Protein AF-A0A832LYX5-F1 (afdb_monomer_lite)

Radius of gyration: 27.05 Å; chains: 1; bounding box: 64×55×61 Å

Sequence (262 aa):
MDSQEIDESGSPIIGRSEKDVVFYVGDKRLDKNLRDTLRGIRESETRNVEITDKEGQSIKYQITCKKINKLIYPELTEEFLKSVTYDDSVKTREDLEKYIEKRINESYEELSQSELEKQVIGEIVKLNDVKVPEYFVKIMLDSQLKEFKERNKEYFKKFGNTFNEEDFRKERTGETLYFLKWHLLRDKIADMENIEVNDEDYLKYAEKFASRYNIPAEKLAEVLKKNKDENRNIFESKVINFIINNSTVKEVEKDLNKKEEN

Foldseek 3Di:
DKKFWADPVRHGDPPRIDPPDDDDLPDPPDAPQVSVQPPPDDAQDWDKTWGQDPVRDIIIMIDGHHDDDDDDDDDLAQVVQCVVLVDNVQGDPVSVVVSVVVVVVVVVVVVVVVVVLVVLLVVLLVVDPDDDDVVVLVVVLVVVVVVVCVVCVVCCVVCVVVDDSVVSSVVCSVVSVSVVSSVVSLVVLCVVVVPDDDLVLLLVVLVVCCVVVVHPSNVSSVVLVVDPVSRVVSSVVSSSVVSVVVDDDDDDDDDPPDDPPD

Secondary structure (DSSP, 8-state):
-EEEEE-TTSPEEEEEEESS----TT-TTS-HHHHHHHTTPPTT-EEEEEEE-TTS-EEEEEEE----PPP-PPP--HHHHHHHH--TT--SHHHHHHHHHHHHHHHHHHHHHHHHHHHHHHHHHHHS-----HHHHHHHHHHHHHHHHHHTHHHHHHHGGG--HHHHHHHHHHHHHHHHHHHHHHHHHHHHHT----HHHHHHHHHHHHHHHTS-HHHHHHHHHH-HHHHHHHHHHHHHHHHHHTS-PPP----TTS----

pLDDT: mean 88.17, std 8.25, range [31.66, 95.94]

Structure (mmCIF, N/CA/C/O backbone):
data_AF-A0A832LYX5-F1
#
_entry.id   AF-A0A832LYX5-F1
#
loop_
_atom_site.group_PDB
_atom_site.id
_atom_site.type_symbol
_atom_site.label_atom_id
_atom_site.label_alt_id
_atom_site.label_comp_id
_atom_site.label_asym_id
_atom_site.label_entity_id
_atom_site.label_seq_id
_atom_site.pdbx_PDB_ins_code
_atom_site.Cartn_x
_atom_site.Cartn_y
_atom_site.Cartn_z
_atom_site.occupancy
_atom_site.B_iso_or_equiv
_atom_site.auth_seq_id
_atom_site.auth_comp_id
_atom_site.auth_asym_id
_atom_site.auth_atom_id
_atom_site.pdbx_PDB_model_num
ATOM 1 N N . MET A 1 1 ? -19.711 -1.172 27.592 1.00 85.00 1 MET A N 1
ATOM 2 C CA . MET A 1 1 ? -21.075 -1.740 27.565 1.00 85.00 1 MET A CA 1
ATOM 3 C C . MET A 1 1 ? -20.933 -3.232 27.404 1.00 85.00 1 MET A C 1
ATOM 5 O O . MET A 1 1 ? -19.913 -3.656 26.882 1.00 85.00 1 MET A O 1
ATOM 9 N N . ASP A 1 2 ? -21.918 -3.999 27.844 1.00 89.06 2 ASP A N 1
ATOM 10 C CA . ASP A 1 2 ? -21.941 -5.434 27.563 1.00 89.06 2 ASP A CA 1
ATOM 11 C C . ASP A 1 2 ? -22.974 -5.690 26.471 1.00 89.06 2 ASP A C 1
ATOM 13 O O . ASP A 1 2 ? -24.060 -5.104 26.510 1.00 89.06 2 ASP A O 1
ATOM 17 N N . SER A 1 3 ? -22.617 -6.508 25.485 1.00 88.56 3 SER A N 1
ATOM 18 C CA . SER A 1 3 ? -23.525 -6.982 24.447 1.00 88.56 3 SER A CA 1
ATOM 19 C C . SER A 1 3 ? -23.695 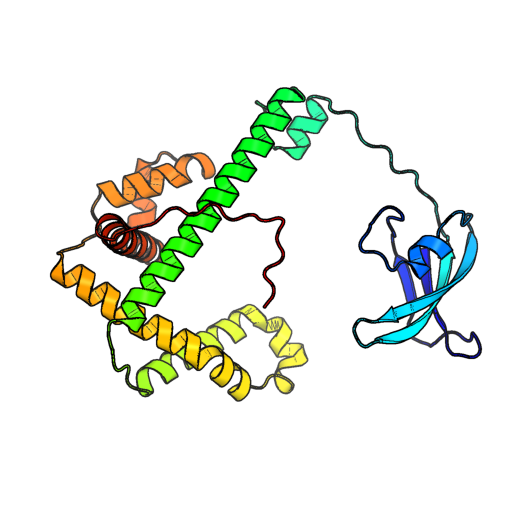-8.492 24.579 1.00 88.56 3 SER A C 1
ATOM 21 O O . SER A 1 3 ? -22.747 -9.241 24.819 1.00 88.56 3 SER A O 1
ATOM 23 N N . GLN A 1 4 ? -24.934 -8.943 24.447 1.00 89.88 4 GLN A N 1
ATOM 24 C CA . GLN A 1 4 ? -25.308 -10.346 24.482 1.00 89.88 4 GLN A CA 1
ATOM 25 C C . GLN A 1 4 ? -26.241 -10.602 23.310 1.00 89.88 4 GLN A C 1
ATOM 27 O O . GLN A 1 4 ? -27.284 -9.965 23.203 1.00 89.88 4 GLN A O 1
ATOM 32 N N . GLU A 1 5 ? -25.881 -11.525 22.430 1.00 89.19 5 GLU A N 1
ATOM 33 C CA . GLU A 1 5 ? -26.789 -11.967 21.376 1.00 89.19 5 GLU A CA 1
ATOM 34 C C . GLU A 1 5 ? -27.941 -12.761 22.002 1.00 89.19 5 GLU A C 1
ATOM 36 O O . GLU A 1 5 ? -27.716 -13.582 22.902 1.00 89.19 5 GLU A O 1
ATOM 41 N N . ILE A 1 6 ? -29.167 -12.491 21.562 1.00 89.62 6 ILE A N 1
ATOM 42 C CA . ILE A 1 6 ? -30.382 -13.142 22.055 1.00 89.62 6 ILE A CA 1
ATOM 43 C C . ILE A 1 6 ? -31.119 -13.821 20.903 1.00 89.62 6 ILE A C 1
ATOM 45 O O . ILE A 1 6 ? -31.127 -13.324 19.778 1.00 89.62 6 ILE A O 1
ATOM 49 N N . ASP A 1 7 ? -31.750 -14.954 21.189 1.00 86.69 7 ASP A N 1
ATOM 50 C CA . ASP A 1 7 ? -32.593 -15.653 20.223 1.00 86.69 7 ASP A CA 1
ATOM 51 C C . ASP A 1 7 ? -33.954 -14.950 20.018 1.00 86.69 7 ASP A C 1
ATOM 53 O O . ASP A 1 7 ? -34.259 -13.914 20.620 1.00 86.69 7 ASP A O 1
ATOM 57 N N . GLU A 1 8 ? -34.814 -15.519 19.167 1.00 80.75 8 GLU A N 1
ATOM 58 C CA . GLU A 1 8 ? -36.156 -14.980 18.906 1.00 80.75 8 GLU A CA 1
ATOM 59 C C . GLU A 1 8 ? -37.040 -14.895 20.161 1.00 80.75 8 GLU A C 1
ATOM 61 O O . GLU A 1 8 ? -37.927 -14.040 20.220 1.00 80.75 8 GLU A O 1
ATOM 66 N N . SER A 1 9 ? -36.775 -15.737 21.166 1.00 77.31 9 SER A N 1
ATOM 67 C CA . SER A 1 9 ? -37.479 -15.769 22.452 1.00 77.31 9 SER A CA 1
ATOM 68 C C . SER A 1 9 ? -36.928 -14.766 23.475 1.00 77.31 9 SER A C 1
ATOM 70 O O . SER A 1 9 ? -37.529 -14.571 24.531 1.00 77.31 9 SER A O 1
ATOM 72 N N . GLY A 1 10 ? -35.811 -14.101 23.161 1.00 76.44 10 GLY A N 1
ATOM 73 C CA . GLY A 1 10 ? -35.108 -13.188 24.058 1.00 76.44 10 GLY A CA 1
ATOM 74 C C . GLY A 1 10 ? -34.147 -13.882 25.028 1.00 76.44 10 GLY A C 1
ATOM 75 O O . GLY A 1 10 ? -33.680 -13.240 25.971 1.00 76.44 10 GLY A O 1
ATOM 76 N N . SER A 1 11 ? -33.841 -15.165 24.814 1.00 84.38 11 SER A N 1
ATOM 77 C CA . SER A 1 11 ? -32.899 -15.926 25.639 1.00 84.38 11 SER A CA 1
ATOM 78 C C . SER A 1 11 ? -31.459 -15.729 25.147 1.00 84.38 11 SER A C 1
ATOM 80 O O . SER A 1 11 ? -31.226 -15.681 23.938 1.00 84.38 11 SER A O 1
ATOM 82 N N . PRO A 1 12 ? -30.468 -15.616 26.051 1.00 85.38 12 PRO A N 1
ATOM 83 C CA . PRO A 1 12 ? -29.078 -15.386 25.673 1.00 85.38 12 PRO A CA 1
ATOM 84 C C . PRO A 1 12 ? -28.480 -16.598 24.952 1.00 85.38 12 PRO A C 1
ATOM 86 O O . PRO A 1 12 ? -28.536 -17.725 25.448 1.00 85.38 12 PRO A O 1
ATOM 89 N N . ILE A 1 13 ? -27.833 -16.355 23.812 1.00 85.81 13 ILE A N 1
ATOM 90 C CA . ILE A 1 13 ? -27.091 -17.382 23.079 1.00 85.81 13 ILE A CA 1
ATOM 91 C C . ILE A 1 13 ? -25.728 -17.580 23.756 1.00 85.81 13 ILE A C 1
ATOM 93 O O . ILE A 1 13 ? -24.894 -16.671 23.841 1.00 85.81 13 ILE A O 1
ATOM 97 N N . ILE A 1 14 ? -25.497 -18.789 24.273 1.00 80.50 14 ILE A N 1
ATOM 98 C CA . ILE A 1 14 ? -24.279 -19.136 25.016 1.00 80.50 14 ILE A CA 1
ATOM 99 C C . ILE A 1 14 ? -23.051 -18.973 24.110 1.00 80.50 14 ILE A C 1
ATOM 101 O O . ILE A 1 14 ? -23.002 -19.502 23.003 1.00 80.50 14 ILE A O 1
ATOM 105 N N . GLY A 1 15 ? -22.041 -18.248 24.598 1.00 81.12 15 GLY A N 1
ATOM 106 C CA . GLY A 1 15 ? -20.792 -17.990 23.872 1.00 81.12 15 GLY A CA 1
ATOM 107 C C . GLY A 1 15 ? -20.835 -16.795 22.913 1.00 81.12 15 GLY A C 1
ATOM 108 O O . GLY A 1 15 ? -19.800 -16.445 22.355 1.00 81.12 15 GLY A O 1
ATOM 109 N N . ARG A 1 16 ? -21.992 -16.139 22.753 1.00 83.81 16 ARG A N 1
ATOM 110 C CA . ARG A 1 16 ? -22.169 -14.934 21.926 1.00 83.81 16 ARG A CA 1
ATOM 111 C C . ARG A 1 16 ? -22.349 -13.685 22.792 1.00 83.81 16 ARG A C 1
ATOM 113 O O . ARG A 1 16 ? -23.382 -13.021 22.750 1.00 83.81 16 ARG A O 1
ATOM 120 N N . SER A 1 17 ? -21.345 -13.391 23.617 1.00 88.00 17 SER A N 1
ATOM 121 C CA . SER A 1 17 ? -21.312 -12.173 24.429 1.00 88.00 17 SER A CA 1
ATOM 122 C C . SER A 1 17 ? -19.969 -11.472 24.374 1.00 88.00 17 SER A C 1
ATOM 124 O O . SER A 1 17 ? -18.913 -12.104 24.398 1.00 88.00 17 SER A O 1
ATOM 126 N N . GLU A 1 18 ? -20.023 -10.146 24.343 1.00 86.88 18 GLU A N 1
ATOM 127 C CA . GLU A 1 18 ? -18.856 -9.285 24.437 1.00 86.88 18 GLU A CA 1
ATOM 128 C C . GLU A 1 18 ? -19.003 -8.372 25.648 1.00 86.88 18 GLU A C 1
ATOM 130 O O . GLU A 1 18 ? -20.055 -7.782 25.906 1.00 86.88 18 GLU A O 1
ATOM 135 N N . LYS A 1 19 ? -17.923 -8.260 26.418 1.00 88.25 19 LYS A N 1
ATOM 136 C CA . LYS A 1 19 ? -17.875 -7.409 27.603 1.00 88.25 19 LYS A CA 1
ATOM 137 C C . LYS A 1 19 ? -17.036 -6.177 27.329 1.00 88.25 19 LYS A C 1
ATOM 139 O O . LYS A 1 19 ? -16.049 -6.236 26.603 1.00 88.25 19 LYS A O 1
ATOM 144 N N . ASP A 1 20 ? -17.429 -5.075 27.957 1.00 88.06 20 ASP A N 1
ATOM 145 C CA . ASP A 1 20 ? -16.686 -3.811 27.958 1.00 88.06 20 ASP A CA 1
ATOM 146 C C . ASP A 1 20 ? -16.471 -3.180 26.567 1.00 88.06 20 ASP A C 1
ATOM 148 O O . ASP A 1 20 ? -15.551 -2.392 26.354 1.00 88.06 20 ASP A O 1
ATOM 152 N N . VAL A 1 21 ? -17.402 -3.426 25.642 1.00 87.00 21 VAL A N 1
ATOM 153 C CA . VAL A 1 21 ? -17.437 -2.812 24.309 1.00 87.00 21 VAL A CA 1
ATOM 154 C C . VAL A 1 21 ? -17.696 -1.308 24.415 1.00 87.00 21 VAL A C 1
ATOM 156 O O . VAL A 1 21 ? -18.598 -0.859 25.138 1.00 87.00 21 VAL A O 1
ATOM 159 N N . VAL A 1 22 ? -16.915 -0.509 23.691 1.00 86.81 22 VAL A N 1
ATOM 160 C CA . VAL A 1 22 ? -17.032 0.954 23.664 1.00 86.81 22 VAL A CA 1
ATOM 161 C C . VAL A 1 22 ? -17.655 1.388 22.343 1.00 86.81 22 VAL A C 1
ATOM 163 O O . VAL A 1 22 ? -17.076 1.182 21.281 1.00 86.81 22 VAL A O 1
ATOM 166 N N . PHE A 1 23 ? -18.816 2.041 22.415 1.00 85.56 23 PHE A N 1
ATOM 167 C CA . PHE A 1 23 ? -19.490 2.615 21.252 1.00 85.56 23 PHE A CA 1
ATOM 168 C C . PHE A 1 23 ? -19.388 4.138 21.263 1.00 85.56 23 PHE A C 1
ATOM 170 O O . PHE A 1 23 ? -19.733 4.788 22.253 1.00 85.56 23 PHE A O 1
ATOM 177 N N . TYR A 1 24 ? -18.981 4.719 20.135 1.00 86.62 24 TYR A N 1
ATOM 178 C CA . TYR A 1 24 ? -19.106 6.154 19.905 1.00 86.62 24 TYR A CA 1
ATOM 179 C C . TYR A 1 24 ? -20.432 6.441 19.198 1.00 86.62 24 TYR A C 1
ATOM 181 O O . TYR A 1 24 ? -20.535 6.291 17.988 1.00 86.62 24 TYR A O 1
ATOM 189 N N . VAL A 1 25 ? -21.453 6.875 19.944 1.00 84.88 25 VAL A N 1
ATOM 190 C CA . VAL A 1 25 ? -22.823 7.100 19.427 1.00 84.88 25 VAL A CA 1
ATOM 191 C C . VAL A 1 25 ? -22.868 8.087 18.243 1.00 84.88 25 VAL A C 1
ATOM 193 O O . VAL A 1 25 ? -23.780 8.032 17.422 1.00 84.88 25 VAL A O 1
ATOM 196 N N . GLY A 1 26 ? -21.880 8.980 18.125 1.00 81.06 26 GLY A N 1
ATOM 197 C CA . GLY A 1 26 ? -21.750 9.909 16.999 1.00 81.06 26 GLY A CA 1
ATOM 198 C C . GLY A 1 26 ? -21.173 9.304 15.712 1.00 81.06 26 GLY A C 1
ATOM 199 O O . GLY A 1 26 ? -21.171 9.985 14.687 1.00 81.06 26 GLY A O 1
ATOM 200 N N . ASP A 1 27 ? -20.676 8.062 15.731 1.00 84.75 27 ASP A N 1
ATOM 201 C CA . ASP A 1 27 ? -20.086 7.425 14.552 1.00 84.75 27 ASP A CA 1
ATOM 202 C C . ASP A 1 27 ? -21.169 7.108 13.515 1.00 84.75 27 ASP A C 1
ATOM 204 O O . ASP A 1 27 ? -22.082 6.314 13.755 1.00 84.75 27 ASP A O 1
ATOM 208 N N . LYS A 1 28 ? -21.048 7.712 12.328 1.00 82.75 28 LYS A N 1
ATOM 209 C CA . LYS A 1 28 ? -21.979 7.498 11.215 1.00 82.75 28 LYS A CA 1
ATOM 210 C C . LYS A 1 28 ? -21.949 6.069 10.666 1.00 82.75 28 LYS A C 1
ATOM 212 O O . LYS A 1 28 ? -22.919 5.692 10.014 1.00 82.75 28 LYS A O 1
ATOM 217 N N . ARG A 1 29 ? -20.889 5.303 10.942 1.00 81.88 29 ARG A N 1
ATOM 218 C CA . ARG A 1 29 ? -20.712 3.909 10.510 1.00 81.88 29 ARG A CA 1
ATOM 219 C C . ARG A 1 29 ? -21.438 2.903 11.398 1.00 81.88 29 ARG A C 1
ATOM 221 O O . ARG A 1 29 ? -21.601 1.764 10.982 1.00 81.88 29 ARG A O 1
ATOM 228 N N . LEU A 1 30 ? -21.861 3.299 12.603 1.00 83.75 30 LEU A N 1
ATOM 229 C CA . LEU A 1 30 ? -22.698 2.437 13.435 1.00 83.75 30 LEU A CA 1
ATOM 230 C C . LEU A 1 30 ? -24.048 2.220 12.768 1.00 83.75 30 LEU A C 1
ATOM 232 O O . LEU A 1 30 ? -24.615 3.171 12.220 1.00 83.75 30 LEU A O 1
ATOM 236 N N . ASP A 1 31 ? -24.570 1.003 12.893 1.00 86.19 31 ASP A N 1
ATOM 237 C CA . ASP A 1 31 ? -25.915 0.672 12.446 1.00 86.19 31 ASP A CA 1
ATOM 238 C C . ASP A 1 31 ? -26.945 1.681 12.988 1.00 86.19 31 ASP A C 1
ATOM 240 O O . ASP A 1 31 ? -26.839 2.190 14.113 1.00 86.19 31 ASP A O 1
ATOM 244 N N . LYS A 1 32 ? -27.927 2.017 12.150 1.00 86.00 32 LYS A N 1
ATOM 245 C CA . LYS A 1 32 ? -28.905 3.058 12.466 1.00 86.00 32 LYS A CA 1
ATOM 246 C C . LYS A 1 32 ? -29.785 2.651 13.650 1.00 86.00 32 LYS A C 1
ATOM 248 O O . LYS A 1 32 ? -29.971 3.466 14.554 1.00 86.00 32 LYS A O 1
ATOM 253 N N . ASN A 1 33 ? -30.262 1.406 13.679 1.00 86.81 33 ASN A N 1
ATOM 254 C CA . ASN A 1 33 ? -31.104 0.904 14.764 1.00 86.81 33 ASN A CA 1
ATOM 255 C C . ASN A 1 33 ? -30.318 0.863 16.074 1.00 86.81 33 ASN A C 1
ATOM 257 O O . ASN A 1 33 ? -30.839 1.256 17.122 1.00 86.81 33 ASN A O 1
ATOM 261 N N . LEU A 1 34 ? -29.043 0.467 16.012 1.00 87.25 34 LEU A N 1
ATOM 262 C CA . LEU A 1 34 ? -28.127 0.542 17.150 1.00 87.25 34 LEU A CA 1
ATOM 263 C C . LEU A 1 34 ? -27.993 1.971 17.677 1.00 87.25 34 LEU A C 1
ATOM 265 O O . LEU A 1 34 ? -28.171 2.210 18.872 1.00 87.25 34 LEU A O 1
ATOM 269 N N . ARG A 1 35 ? -27.736 2.945 16.804 1.00 87.56 35 ARG A N 1
ATOM 270 C CA . ARG A 1 35 ? -27.568 4.347 17.209 1.00 87.56 35 ARG A CA 1
ATOM 271 C C . ARG A 1 35 ? -28.824 4.930 17.849 1.00 87.56 35 ARG A C 1
ATOM 273 O O . ARG A 1 35 ? -28.723 5.608 18.873 1.00 87.56 35 ARG A O 1
ATOM 280 N N . ASP A 1 36 ? -29.983 4.658 17.262 1.00 88.25 36 ASP A N 1
ATOM 281 C CA . ASP A 1 36 ? -31.266 5.141 17.764 1.00 88.25 36 ASP A CA 1
ATOM 282 C C . ASP A 1 36 ? -31.611 4.484 19.109 1.00 88.25 36 ASP A C 1
ATOM 284 O O . ASP A 1 36 ? -32.030 5.174 20.040 1.00 88.25 36 ASP A O 1
ATOM 288 N N . THR A 1 37 ? -31.320 3.188 19.266 1.00 87.81 37 THR A N 1
ATOM 289 C CA . THR A 1 37 ? -31.526 2.463 20.531 1.00 87.81 37 THR A CA 1
ATOM 290 C C . THR A 1 37 ? -30.604 2.957 21.641 1.00 87.81 37 THR A C 1
ATOM 292 O O . THR A 1 37 ? -31.028 3.063 22.790 1.00 87.81 37 THR A O 1
ATOM 295 N N . LEU A 1 38 ? -29.353 3.305 21.331 1.00 87.88 38 LEU A N 1
ATOM 296 C CA . LEU A 1 38 ? -28.412 3.862 22.310 1.00 87.88 38 LEU A CA 1
ATOM 297 C C . LEU A 1 38 ? -28.733 5.318 22.683 1.00 87.88 38 LEU A C 1
ATOM 299 O O . LEU A 1 38 ? -28.218 5.841 23.675 1.00 87.88 38 LEU A O 1
ATOM 303 N N . ARG A 1 39 ? -29.589 6.002 21.918 1.00 87.81 39 ARG A N 1
ATOM 304 C CA . ARG A 1 39 ? -29.928 7.400 22.172 1.00 87.81 39 ARG A CA 1
ATOM 305 C C . ARG A 1 39 ? -30.740 7.532 23.460 1.00 87.81 39 ARG A C 1
ATOM 307 O O . ARG A 1 39 ? -31.807 6.943 23.620 1.00 87.81 39 ARG A O 1
ATOM 314 N N . GLY A 1 40 ? -30.228 8.324 24.399 1.00 86.56 40 GLY A N 1
ATOM 315 C CA . GLY A 1 40 ? -30.887 8.554 25.688 1.00 86.56 40 GLY A CA 1
ATOM 316 C C . GLY A 1 40 ? -30.915 7.331 26.608 1.00 86.56 40 GLY A C 1
ATOM 317 O O . GLY A 1 40 ? -31.748 7.291 27.512 1.00 86.56 40 GLY A O 1
ATOM 318 N N . ILE A 1 41 ? -30.054 6.334 26.374 1.00 91.00 41 ILE A N 1
ATOM 319 C CA . ILE A 1 41 ? -29.826 5.247 27.331 1.00 91.00 41 ILE A CA 1
ATOM 320 C C . ILE A 1 41 ? -29.218 5.809 28.621 1.00 91.00 41 ILE A C 1
ATOM 322 O O . ILE A 1 41 ? -28.427 6.754 28.578 1.00 91.00 41 ILE A O 1
ATOM 326 N N . ARG A 1 42 ? -29.603 5.253 29.768 1.00 90.31 42 ARG A N 1
ATOM 327 C CA . ARG A 1 42 ? -29.054 5.586 31.088 1.00 90.31 42 ARG A CA 1
ATOM 328 C C . ARG A 1 42 ? -28.059 4.525 31.543 1.00 90.31 42 ARG A C 1
ATOM 330 O O . ARG A 1 42 ? -28.059 3.400 31.053 1.00 90.31 42 ARG A O 1
ATOM 337 N N . GLU A 1 43 ? -27.210 4.876 32.502 1.00 91.00 43 GLU A N 1
ATOM 338 C CA . GLU A 1 43 ? -26.321 3.895 33.126 1.00 91.00 43 GLU A CA 1
ATOM 339 C C . GLU A 1 43 ? -27.132 2.779 33.792 1.00 91.00 43 GLU A C 1
ATOM 341 O O . GLU A 1 43 ? -28.180 3.024 34.388 1.00 91.00 43 GLU A O 1
ATOM 346 N N . SER A 1 44 ? -26.642 1.548 33.675 1.00 90.19 44 SER A N 1
ATOM 347 C CA . SER A 1 44 ? -27.308 0.305 34.089 1.00 90.19 44 SER A CA 1
ATOM 348 C C . SER A 1 44 ? -28.609 -0.032 33.345 1.00 90.19 44 SER A C 1
ATOM 350 O O . SER A 1 44 ? -29.240 -1.042 33.649 1.00 90.19 44 SER A O 1
ATOM 352 N N . GLU A 1 45 ? -29.018 0.759 32.349 1.00 91.94 45 GLU A N 1
ATOM 353 C CA . GLU A 1 45 ? -30.166 0.430 31.507 1.00 91.94 45 GLU A CA 1
ATOM 354 C C . GLU A 1 45 ? -29.797 -0.662 30.497 1.00 91.94 45 GLU A C 1
ATOM 356 O O . GLU A 1 45 ? -28.706 -0.661 29.919 1.00 91.94 45 GLU A O 1
ATOM 361 N N . THR A 1 46 ? -30.729 -1.588 30.281 1.00 91.56 46 THR A N 1
ATOM 362 C CA . THR A 1 46 ? -30.610 -2.649 29.281 1.00 91.56 46 THR A CA 1
ATOM 363 C C . THR A 1 46 ? -31.664 -2.444 28.202 1.00 91.56 46 THR A C 1
ATOM 365 O O . THR A 1 46 ? -32.838 -2.253 28.516 1.00 91.56 46 THR A O 1
ATOM 368 N N . ARG A 1 47 ? -31.251 -2.467 26.933 1.00 91.94 47 ARG A N 1
ATOM 369 C CA . ARG A 1 47 ? -32.141 -2.366 25.769 1.00 91.94 47 ARG A CA 1
ATOM 370 C C . ARG A 1 47 ? -31.847 -3.485 24.787 1.00 91.94 47 ARG A C 1
ATOM 372 O O . ARG A 1 47 ? -30.697 -3.884 24.635 1.00 91.94 47 ARG A O 1
ATOM 379 N N . ASN A 1 48 ? -32.881 -3.942 24.095 1.00 91.31 48 ASN A N 1
ATOM 380 C CA . ASN A 1 48 ? -32.733 -4.885 22.997 1.00 91.31 48 ASN A CA 1
ATOM 381 C C . ASN A 1 48 ? -32.715 -4.111 21.678 1.00 91.31 48 ASN A C 1
ATOM 383 O O . ASN A 1 48 ? -33.490 -3.169 21.506 1.00 91.31 48 ASN A O 1
ATOM 387 N N . VAL A 1 49 ? -31.847 -4.511 20.758 1.00 90.19 49 VAL A N 1
ATOM 388 C CA . VAL A 1 49 ? -31.739 -3.941 19.419 1.00 90.19 49 VAL A CA 1
ATOM 389 C C . VAL A 1 49 ? -31.624 -5.039 18.380 1.00 90.19 49 VAL A C 1
ATOM 391 O O . VAL A 1 49 ? -31.062 -6.098 18.638 1.00 90.19 49 VAL A O 1
ATOM 394 N N . GLU A 1 50 ? -32.149 -4.762 17.198 1.00 88.62 50 GLU A N 1
ATOM 395 C CA . GLU A 1 50 ? -32.058 -5.621 16.030 1.00 88.62 50 GLU A CA 1
ATOM 396 C C . GLU A 1 50 ? -31.128 -4.967 15.004 1.00 88.62 50 GLU A C 1
ATOM 398 O O . GLU A 1 50 ? -31.373 -3.837 14.568 1.00 88.62 50 GLU A O 1
ATOM 403 N N . ILE A 1 51 ? -30.041 -5.662 14.667 1.00 86.56 51 ILE A N 1
ATOM 404 C CA . ILE A 1 51 ? -29.010 -5.217 13.727 1.00 86.56 51 ILE A CA 1
ATOM 405 C C . ILE A 1 51 ? -29.055 -6.137 12.512 1.00 86.56 51 ILE A C 1
ATOM 407 O O . ILE A 1 51 ? -29.111 -7.358 12.647 1.00 86.56 51 ILE A O 1
ATOM 411 N N . THR A 1 52 ? -29.017 -5.549 11.322 1.00 82.56 52 THR A N 1
ATOM 412 C CA . THR A 1 52 ? -28.889 -6.303 10.075 1.00 82.56 52 THR A CA 1
ATOM 413 C C . THR A 1 52 ? -27.411 -6.472 9.745 1.00 82.56 52 THR A C 1
ATOM 415 O O . THR A 1 52 ? -26.692 -5.480 9.612 1.00 82.56 52 THR A O 1
ATOM 418 N N . ASP A 1 53 ? -26.943 -7.713 9.626 1.00 77.06 53 ASP A N 1
ATOM 419 C CA . ASP A 1 53 ? -25.568 -7.987 9.202 1.00 77.06 53 ASP A CA 1
ATOM 420 C C . ASP A 1 53 ? -25.380 -7.709 7.697 1.00 77.06 53 ASP A C 1
ATOM 422 O O . ASP A 1 53 ? -26.338 -7.535 6.940 1.00 77.06 53 ASP A O 1
ATOM 426 N N . LYS A 1 54 ? -24.128 -7.691 7.235 1.00 70.81 54 LYS A N 1
ATOM 427 C CA . LYS A 1 54 ? -23.726 -7.484 5.838 1.00 70.81 54 LYS A CA 1
ATOM 428 C C . LYS A 1 54 ? -24.349 -8.490 4.868 1.00 70.81 54 LYS A C 1
ATOM 430 O O . LYS A 1 54 ? -24.474 -8.184 3.687 1.00 70.81 54 LYS A O 1
ATOM 435 N N . GLU A 1 55 ? -24.752 -9.657 5.361 1.00 74.75 55 GLU A N 1
ATOM 436 C CA . GLU A 1 55 ? -25.436 -10.706 4.595 1.00 74.75 55 GLU A CA 1
ATOM 437 C C . GLU A 1 55 ? -26.971 -10.550 4.583 1.00 74.75 55 GLU A C 1
ATOM 439 O O . GLU A 1 55 ? -27.674 -11.380 4.011 1.00 74.75 55 GLU A O 1
ATOM 444 N N . GLY A 1 56 ? -27.514 -9.499 5.210 1.00 75.38 56 GLY A N 1
ATOM 445 C CA . GLY A 1 56 ? -28.955 -9.233 5.275 1.00 75.38 56 GLY A CA 1
ATOM 446 C C . GLY A 1 56 ? -29.701 -10.020 6.357 1.00 75.38 56 GLY A C 1
ATOM 447 O O . GLY A 1 56 ? -30.926 -9.945 6.431 1.00 75.38 56 GLY A O 1
ATOM 448 N N . GLN A 1 57 ? -28.987 -10.767 7.201 1.00 82.56 57 GLN A N 1
ATOM 449 C CA . GLN A 1 57 ? -29.574 -11.512 8.314 1.00 82.56 57 GLN A CA 1
ATOM 450 C C . GLN A 1 57 ? -29.854 -10.582 9.497 1.00 82.56 57 GLN A C 1
ATOM 452 O O . GLN A 1 57 ? -29.045 -9.713 9.824 1.00 82.56 57 GLN A O 1
ATOM 457 N N . SER A 1 58 ? -31.008 -10.769 10.135 1.00 84.31 58 SER A N 1
ATOM 458 C CA . SER A 1 58 ? -31.382 -10.029 11.337 1.00 84.31 58 SER A CA 1
ATOM 459 C C . SER A 1 58 ? -30.831 -10.717 12.584 1.00 84.31 58 SER A C 1
ATOM 461 O O . SER A 1 58 ? -31.092 -11.899 12.808 1.00 84.31 58 SER A O 1
ATOM 463 N N . ILE A 1 59 ? -30.083 -9.970 13.395 1.00 87.38 59 ILE A N 1
ATOM 464 C CA . ILE A 1 59 ? -29.476 -10.443 14.639 1.00 87.38 59 ILE A CA 1
ATOM 465 C C . ILE A 1 59 ? -29.941 -9.544 15.785 1.00 87.38 59 ILE A C 1
ATOM 467 O O . ILE A 1 59 ? -29.858 -8.315 15.709 1.00 87.38 59 ILE A O 1
ATOM 471 N N . LYS A 1 60 ? -30.425 -10.152 16.873 1.00 89.62 60 LYS A N 1
ATOM 472 C CA . LYS A 1 60 ? -30.894 -9.429 18.061 1.00 89.62 60 LYS A CA 1
ATOM 473 C C . LYS A 1 60 ? -29.816 -9.404 19.138 1.00 89.62 60 LYS A C 1
ATOM 475 O O . LYS A 1 60 ? -29.279 -10.435 19.528 1.00 89.62 60 LYS A O 1
ATOM 480 N N . TYR A 1 61 ? -29.559 -8.219 19.676 1.00 90.31 61 TYR A N 1
ATOM 481 C CA . TYR A 1 61 ? -28.639 -7.997 20.782 1.00 90.31 61 TYR A CA 1
ATOM 482 C C . TYR A 1 61 ? -29.357 -7.370 21.966 1.00 90.31 61 TYR A C 1
ATOM 484 O O . TYR A 1 61 ? -30.088 -6.394 21.824 1.00 90.31 61 TYR A O 1
ATOM 492 N N . GLN A 1 62 ? -29.083 -7.883 23.154 1.00 90.94 62 GLN A N 1
ATOM 493 C CA . GLN A 1 62 ? -29.322 -7.207 24.414 1.00 90.94 62 GLN A CA 1
ATOM 494 C C . GLN A 1 62 ? -28.064 -6.424 24.800 1.00 90.94 62 GLN A C 1
ATOM 496 O O . GLN A 1 62 ? -26.980 -6.991 24.929 1.00 90.94 62 GLN A O 1
ATOM 501 N N . ILE A 1 63 ? -28.205 -5.112 24.973 1.00 91.44 63 ILE A N 1
ATOM 502 C CA . ILE A 1 63 ? -27.111 -4.205 25.314 1.00 91.44 63 ILE A CA 1
ATOM 503 C C . ILE A 1 63 ? -27.357 -3.630 26.696 1.00 91.44 63 ILE A C 1
ATOM 505 O O . ILE A 1 63 ? -28.372 -2.972 26.927 1.00 91.44 63 ILE A O 1
ATOM 509 N N . THR A 1 64 ? -26.386 -3.804 27.586 1.00 91.56 64 THR A N 1
ATOM 510 C CA . THR A 1 64 ? -26.396 -3.221 28.927 1.00 91.56 64 THR A CA 1
ATOM 511 C C . THR A 1 64 ? -25.390 -2.078 29.017 1.00 91.56 64 THR A C 1
ATOM 513 O O . THR A 1 64 ? -24.176 -2.238 28.812 1.00 91.56 64 THR A O 1
ATOM 516 N N . CYS A 1 65 ? -25.890 -0.887 29.348 1.00 91.50 65 CYS A N 1
ATOM 517 C CA . CYS A 1 65 ? -25.057 0.285 29.552 1.00 91.50 65 CYS A CA 1
ATOM 518 C C . CYS A 1 65 ? -24.312 0.200 30.885 1.00 91.50 65 CYS A C 1
ATOM 520 O O . CYS A 1 65 ? -24.920 0.260 31.946 1.00 91.50 65 CYS A O 1
ATOM 522 N N . LYS A 1 66 ? -22.981 0.116 30.848 1.00 92.06 66 LYS A N 1
ATOM 523 C CA . LYS A 1 66 ? -22.151 0.162 32.064 1.00 92.06 66 LYS A CA 1
ATOM 524 C C . LYS A 1 66 ? -21.793 1.582 32.495 1.00 92.06 66 LYS A C 1
ATOM 526 O O . LYS A 1 66 ? -21.788 1.881 33.679 1.00 92.06 66 LYS A O 1
ATOM 531 N N . LYS A 1 67 ? -21.430 2.429 31.532 1.00 90.38 67 LYS A N 1
ATOM 532 C CA . LYS A 1 67 ? -20.886 3.766 31.775 1.00 90.38 67 LYS A CA 1
ATOM 533 C C . LYS A 1 67 ? -21.167 4.657 30.579 1.00 90.38 67 LYS A C 1
ATOM 535 O O . LYS A 1 67 ? -21.010 4.205 29.441 1.00 90.38 67 LYS A O 1
ATOM 540 N N . ILE A 1 68 ? -21.513 5.914 30.835 1.00 90.31 68 ILE A N 1
ATOM 541 C CA . ILE A 1 68 ? -21.685 6.930 29.796 1.00 90.31 68 ILE A CA 1
ATOM 542 C C . ILE A 1 68 ? -20.606 7.992 29.976 1.00 90.31 68 ILE A C 1
ATOM 544 O O . ILE A 1 68 ? -20.576 8.716 30.964 1.00 90.31 68 ILE A O 1
ATOM 548 N N . ASN A 1 69 ? -19.716 8.104 28.992 1.00 90.12 69 ASN A N 1
ATOM 549 C CA . ASN A 1 69 ? -18.709 9.159 28.963 1.00 90.12 69 ASN A CA 1
ATOM 550 C C . ASN A 1 69 ? -19.152 10.261 27.997 1.00 90.12 69 ASN A C 1
ATOM 552 O O . ASN A 1 69 ? -19.612 9.980 26.889 1.00 90.12 69 ASN A O 1
ATOM 556 N N . LYS A 1 70 ? -18.960 11.522 28.389 1.00 87.81 70 LYS A N 1
ATOM 557 C CA . LYS A 1 70 ? -19.082 12.659 27.475 1.00 87.81 70 LYS A CA 1
ATOM 558 C C . LYS A 1 70 ? -17.744 12.865 26.770 1.00 87.81 70 LYS A C 1
ATOM 560 O O . LYS A 1 70 ? -16.733 13.065 27.437 1.00 87.81 70 LYS A O 1
ATOM 565 N N . LEU A 1 71 ? -17.745 12.845 25.438 1.00 85.94 71 LEU A N 1
ATOM 566 C CA . LEU A 1 71 ? -16.572 13.239 24.665 1.00 85.94 71 LEU A CA 1
ATOM 567 C C . LEU A 1 71 ? -16.403 14.759 24.780 1.00 85.94 71 LEU A C 1
ATOM 569 O O . LEU A 1 71 ? -17.296 15.517 24.399 1.00 85.94 71 LEU A O 1
ATOM 573 N N . ILE A 1 72 ? -15.278 15.189 25.340 1.00 86.38 72 ILE A N 1
ATOM 574 C CA . ILE A 1 72 ? -14.872 16.591 25.399 1.00 86.38 72 ILE A CA 1
ATOM 575 C C . ILE A 1 72 ? -13.694 16.715 24.446 1.00 86.38 72 ILE A C 1
ATOM 577 O O . ILE A 1 72 ? -12.678 16.049 24.640 1.00 86.38 72 ILE A O 1
ATOM 581 N N . TYR A 1 73 ? -13.859 17.509 23.390 1.00 84.81 73 TYR A N 1
ATOM 582 C CA . TYR A 1 73 ? -12.756 17.778 22.479 1.00 84.81 73 TYR A CA 1
ATOM 583 C C . TYR A 1 73 ? -11.699 18.608 23.210 1.00 84.81 73 TYR A C 1
ATOM 585 O O . TYR A 1 73 ? -12.068 19.547 23.921 1.00 84.81 73 TYR A O 1
ATOM 593 N N . PRO A 1 74 ? -10.412 18.265 23.062 1.00 85.75 74 PRO A N 1
ATOM 594 C CA . PRO A 1 74 ? -9.345 19.094 23.589 1.00 85.75 74 PRO A CA 1
ATOM 595 C C . PRO A 1 74 ? -9.366 20.460 22.902 1.00 85.75 74 PRO A C 1
ATOM 597 O O . PRO A 1 74 ? -9.766 20.592 21.741 1.00 85.75 74 PRO A O 1
ATOM 600 N N . GLU A 1 75 ? -8.931 21.481 23.629 1.00 87.38 75 GLU A N 1
ATOM 601 C CA . GLU A 1 75 ? -8.655 22.779 23.027 1.00 87.38 75 GLU A CA 1
ATOM 602 C C . GLU A 1 75 ? -7.452 22.658 22.085 1.00 87.38 75 GLU A C 1
ATOM 604 O O . GLU A 1 75 ? -6.533 21.872 22.324 1.00 87.38 75 GLU A O 1
ATOM 609 N N . LEU A 1 76 ? -7.447 23.448 21.009 1.00 86.50 76 LEU A N 1
ATOM 610 C CA . LEU A 1 76 ? -6.340 23.500 20.049 1.00 86.50 76 LEU A CA 1
ATOM 611 C C . LEU A 1 76 ? -5.174 24.321 20.620 1.00 86.50 76 LEU A C 1
ATOM 613 O O . LEU A 1 76 ? -4.815 25.368 20.086 1.00 86.50 76 LEU A O 1
ATOM 617 N N . THR A 1 77 ? -4.628 23.871 21.747 1.00 90.19 77 THR A N 1
ATOM 618 C CA . THR A 1 77 ? -3.444 24.456 22.379 1.00 90.19 77 THR A CA 1
ATOM 619 C C . THR A 1 77 ? -2.177 24.008 21.656 1.00 90.19 77 THR A C 1
ATOM 621 O O . THR A 1 77 ? -2.154 22.957 21.019 1.00 90.19 77 THR A O 1
ATOM 624 N N . GLU A 1 78 ? -1.091 24.772 21.791 1.00 89.75 78 GLU A N 1
ATOM 625 C CA . GLU A 1 78 ? 0.213 24.419 21.208 1.00 89.75 78 GLU A CA 1
ATOM 626 C C . GLU A 1 78 ? 0.689 23.022 21.653 1.00 89.75 78 GLU A C 1
ATOM 628 O O . GLU A 1 78 ? 1.195 22.254 20.840 1.00 89.75 78 GLU A O 1
ATOM 633 N N . GLU A 1 79 ? 0.477 22.654 22.922 1.00 88.62 79 GLU A N 1
ATOM 634 C CA . GLU A 1 79 ? 0.810 21.319 23.440 1.00 88.62 79 GLU A CA 1
ATOM 635 C C . GLU A 1 79 ? 0.013 20.213 22.739 1.00 88.62 79 GLU A C 1
ATOM 637 O O . GLU A 1 79 ? 0.581 19.193 22.340 1.00 88.62 79 GLU A O 1
ATOM 642 N N . PHE A 1 80 ? -1.294 20.424 22.545 1.00 89.81 80 PHE A N 1
ATOM 643 C CA . PHE A 1 80 ? -2.134 19.468 21.834 1.00 89.81 80 PHE A CA 1
ATOM 644 C C . PHE A 1 80 ? -1.699 19.337 20.371 1.00 89.81 80 PHE A C 1
ATOM 646 O O . PHE A 1 80 ? -1.502 18.217 19.904 1.00 89.81 80 PHE A O 1
ATOM 653 N N . LEU A 1 81 ? -1.476 20.456 19.675 1.00 89.94 81 LEU A N 1
ATOM 654 C CA . LEU A 1 81 ? -1.052 20.473 18.272 1.00 89.94 81 LEU A CA 1
ATOM 655 C C . LEU A 1 81 ? 0.268 19.725 18.064 1.00 89.94 81 LEU A C 1
ATOM 657 O O . LEU A 1 81 ? 0.316 18.810 17.246 1.00 89.94 81 LEU A O 1
ATOM 661 N N . LYS A 1 82 ? 1.289 20.011 18.877 1.00 87.75 82 LYS A N 1
ATOM 662 C CA . LYS A 1 82 ? 2.570 19.289 18.834 1.00 87.75 82 LYS A CA 1
ATOM 663 C C . LYS A 1 82 ? 2.408 17.796 19.082 1.00 87.75 82 LYS A C 1
ATOM 665 O O . LYS A 1 82 ? 3.051 16.989 18.417 1.00 87.75 82 LYS A O 1
ATOM 670 N N . SER A 1 83 ? 1.539 17.413 20.020 1.00 87.81 83 SER A N 1
ATOM 671 C CA . SER A 1 83 ? 1.316 16.000 20.348 1.00 87.81 83 SER A CA 1
ATOM 672 C C . SER A 1 83 ? 0.677 15.202 19.208 1.00 87.81 83 SER A C 1
ATOM 674 O O . SER A 1 83 ? 0.918 14.000 19.108 1.00 87.81 83 SER A O 1
ATOM 676 N N . VAL A 1 84 ? -0.118 15.851 18.346 1.00 87.56 84 VAL A N 1
ATOM 677 C CA . VAL A 1 84 ? -0.816 15.183 17.236 1.00 87.56 84 VAL A CA 1
ATOM 678 C C . VAL A 1 84 ? -0.055 15.268 15.914 1.00 87.56 84 VAL A C 1
ATOM 680 O O . VAL A 1 84 ? -0.167 14.351 15.100 1.00 87.56 84 VAL A O 1
ATOM 683 N N . THR A 1 85 ? 0.715 16.335 15.679 1.00 85.50 85 THR A N 1
ATOM 684 C CA . THR A 1 85 ? 1.515 16.495 14.452 1.00 85.50 85 THR A CA 1
ATOM 685 C C . THR A 1 85 ? 2.922 15.926 14.578 1.00 85.50 85 THR A C 1
ATOM 687 O O . THR A 1 85 ? 3.524 15.601 13.554 1.00 85.50 85 THR A O 1
ATOM 690 N N . TYR A 1 86 ? 3.435 15.793 15.808 1.00 85.50 86 TYR A N 1
ATOM 691 C CA . TYR A 1 86 ? 4.848 15.534 16.102 1.00 85.50 86 TYR A CA 1
ATOM 692 C C . TYR A 1 86 ? 5.788 16.572 15.460 1.00 85.50 86 TYR A C 1
ATOM 694 O O . TYR A 1 86 ? 6.935 16.262 15.143 1.00 85.50 86 TYR A O 1
ATOM 702 N N . ASP A 1 87 ? 5.294 17.799 15.256 1.00 83.50 87 ASP A N 1
ATOM 703 C CA . ASP A 1 87 ? 6.005 18.897 14.603 1.00 83.50 87 ASP A CA 1
ATOM 704 C C . ASP A 1 87 ? 5.942 20.167 15.465 1.00 83.50 87 ASP A C 1
ATOM 706 O O . ASP A 1 87 ? 4.877 20.757 15.666 1.00 83.50 87 ASP A O 1
ATOM 710 N N . ASP A 1 88 ? 7.106 20.597 15.956 1.00 85.56 88 ASP A N 1
ATOM 711 C CA . ASP A 1 88 ? 7.263 21.768 16.826 1.00 85.56 88 ASP A CA 1
ATOM 712 C C . ASP A 1 88 ? 6.956 23.107 16.136 1.00 85.56 88 ASP A C 1
ATOM 714 O O . ASP A 1 88 ? 6.802 24.132 16.815 1.00 85.56 88 ASP A O 1
ATOM 718 N N . SER A 1 89 ? 6.877 23.120 14.801 1.00 86.25 89 SER A N 1
ATOM 719 C CA . SER A 1 89 ? 6.516 24.306 14.023 1.00 86.25 89 SER A CA 1
ATOM 720 C C . SER A 1 89 ? 5.009 24.581 14.007 1.00 86.25 89 SER A C 1
ATOM 722 O O . SER A 1 89 ? 4.611 25.719 13.762 1.00 86.25 89 SER A O 1
ATOM 724 N N . VAL A 1 90 ? 4.168 23.593 14.337 1.00 89.44 90 VAL A N 1
ATOM 725 C CA . VAL A 1 90 ? 2.704 23.730 14.321 1.00 89.44 90 VAL A CA 1
ATOM 726 C C . VAL A 1 90 ? 2.207 24.255 15.667 1.00 89.44 90 VAL A C 1
ATOM 728 O O . VAL A 1 90 ? 2.042 23.496 16.622 1.00 89.44 90 VAL A O 1
ATOM 731 N N . LYS A 1 91 ? 1.965 25.567 15.754 1.00 89.69 91 LYS A N 1
ATOM 732 C CA . LYS A 1 91 ? 1.619 26.237 17.025 1.00 89.69 91 LYS A CA 1
ATOM 733 C C . LYS A 1 91 ? 0.231 26.849 17.041 1.00 89.69 91 LYS A C 1
ATOM 735 O O . LYS A 1 91 ? -0.343 27.047 18.110 1.00 89.69 91 LYS A O 1
ATOM 740 N N . THR A 1 92 ? -0.305 27.160 15.871 1.00 91.38 92 THR A N 1
ATOM 741 C CA . THR A 1 92 ? -1.605 27.801 15.715 1.00 91.38 92 THR A CA 1
ATOM 742 C C . THR A 1 92 ? -2.547 26.943 14.884 1.00 91.38 92 THR A C 1
ATOM 744 O O . THR A 1 92 ? -2.150 25.990 14.212 1.00 91.38 92 THR A O 1
ATOM 747 N N . ARG A 1 93 ? -3.831 27.308 14.901 1.00 88.50 93 ARG A N 1
ATOM 748 C CA . ARG A 1 93 ? -4.823 26.707 14.009 1.00 88.50 93 ARG A CA 1
ATOM 749 C C . ARG A 1 93 ? -4.455 26.889 12.533 1.00 88.50 93 ARG A C 1
ATOM 751 O O . ARG A 1 93 ? -4.651 25.964 11.759 1.00 88.50 93 ARG A O 1
ATOM 758 N N . GLU A 1 94 ? -3.926 28.052 12.161 1.00 91.88 94 GLU A N 1
ATOM 759 C CA . GLU A 1 94 ? -3.513 28.325 10.782 1.00 91.88 94 GLU A CA 1
ATOM 760 C C . GLU A 1 94 ? -2.342 27.421 10.365 1.00 91.88 94 GLU A C 1
ATOM 762 O O . GLU A 1 94 ? -2.346 26.873 9.264 1.00 91.88 94 GLU A O 1
ATOM 767 N N . ASP A 1 95 ? -1.380 27.190 11.267 1.00 90.94 95 ASP A N 1
ATOM 768 C CA . ASP A 1 95 ? -0.279 26.251 11.018 1.00 90.94 95 ASP A CA 1
ATOM 769 C C . ASP A 1 95 ? -0.797 24.818 10.855 1.00 90.94 95 ASP A C 1
ATOM 771 O O . ASP A 1 95 ? -0.322 24.086 9.989 1.00 90.94 95 ASP A O 1
ATOM 775 N N . LEU A 1 96 ? -1.794 24.418 11.656 1.00 90.94 96 LEU A N 1
ATOM 776 C CA . LEU A 1 96 ? -2.424 23.103 11.535 1.00 90.94 96 LEU A CA 1
ATOM 777 C C . LEU A 1 96 ? -3.147 22.954 10.190 1.00 90.94 96 LEU A C 1
ATOM 779 O O . LEU A 1 96 ? -3.029 21.910 9.554 1.00 90.94 96 LEU A O 1
ATOM 783 N N . GLU A 1 97 ? -3.886 23.975 9.753 1.00 91.56 97 GLU A N 1
ATOM 784 C CA . GLU A 1 97 ? -4.586 23.966 8.463 1.00 91.56 97 GLU A CA 1
ATOM 785 C C . GLU A 1 97 ? -3.588 23.820 7.303 1.00 91.56 97 GLU A C 1
ATOM 787 O O . GLU A 1 97 ? -3.755 22.923 6.476 1.00 91.56 97 GLU A O 1
ATOM 792 N N . LYS A 1 98 ? -2.487 24.583 7.313 1.00 93.50 98 LYS A N 1
ATOM 793 C CA . LYS A 1 98 ? -1.391 24.461 6.332 1.00 93.50 98 LYS A CA 1
ATOM 794 C C . LYS A 1 98 ? -0.698 23.099 6.377 1.00 93.50 98 LYS A C 1
ATOM 796 O O . LYS A 1 98 ? -0.380 22.526 5.337 1.00 93.50 98 LYS A O 1
ATOM 801 N N . TYR A 1 99 ? -0.462 22.563 7.574 1.00 91.00 99 TYR A N 1
ATOM 802 C CA . TYR A 1 99 ? 0.127 21.237 7.759 1.00 91.00 99 TYR A CA 1
ATOM 803 C C . TYR A 1 99 ? -0.765 20.140 7.163 1.00 91.00 99 TYR A C 1
ATOM 805 O O . TYR A 1 99 ? -0.279 19.261 6.451 1.00 91.00 99 TYR A O 1
ATOM 813 N N . ILE A 1 100 ? -2.075 20.200 7.421 1.00 92.38 100 ILE A N 1
ATOM 814 C CA . ILE A 1 100 ? -3.052 19.256 6.868 1.00 92.38 100 ILE A CA 1
ATOM 815 C C . ILE A 1 100 ? -3.117 19.390 5.345 1.00 92.38 100 ILE A C 1
ATOM 817 O O . ILE A 1 100 ? -3.042 18.376 4.657 1.00 92.38 100 ILE A O 1
ATOM 821 N N . GLU A 1 101 ? -3.211 20.613 4.821 1.00 93.75 101 GLU A N 1
ATOM 822 C CA . GLU A 1 101 ? -3.234 20.882 3.381 1.00 93.75 101 GLU A CA 1
ATOM 823 C C . GLU A 1 101 ? -2.002 20.299 2.681 1.00 93.75 101 GLU A C 1
ATOM 825 O O . GLU A 1 101 ? -2.141 19.556 1.711 1.00 93.75 101 GLU A O 1
ATOM 830 N N . LYS A 1 102 ? -0.804 20.538 3.227 1.00 91.81 102 LYS A N 1
ATOM 831 C CA . LYS A 1 102 ? 0.441 19.970 2.704 1.00 91.81 102 LYS A CA 1
ATOM 832 C C . LYS A 1 102 ? 0.388 18.442 2.633 1.00 91.81 102 LYS A C 1
ATOM 834 O O . LYS A 1 102 ? 0.691 17.883 1.587 1.00 91.81 102 LYS A O 1
ATOM 839 N N . ARG A 1 103 ? -0.029 17.762 3.706 1.00 90.38 103 ARG A N 1
ATOM 840 C CA . ARG A 1 103 ? -0.101 16.286 3.721 1.00 90.38 103 ARG A CA 1
ATOM 841 C C . ARG A 1 103 ? -1.156 15.736 2.771 1.00 90.38 103 ARG A C 1
ATOM 843 O O . ARG A 1 103 ? -0.968 14.661 2.212 1.00 90.38 103 ARG A O 1
ATOM 850 N N . ILE A 1 104 ? -2.270 16.448 2.616 1.00 92.00 104 ILE A N 1
ATOM 851 C CA . ILE A 1 104 ? -3.307 16.091 1.651 1.00 92.00 104 ILE A CA 1
ATOM 852 C C . ILE A 1 104 ? -2.744 16.193 0.230 1.00 92.00 104 ILE A C 1
ATOM 854 O O . ILE A 1 104 ? -2.896 15.246 -0.537 1.00 92.00 104 ILE A O 1
ATOM 858 N N . ASN A 1 105 ? -2.057 17.290 -0.096 1.00 91.31 105 ASN A N 1
ATOM 859 C CA . ASN A 1 105 ? -1.435 17.482 -1.404 1.00 91.31 105 ASN A CA 1
ATOM 860 C C . ASN A 1 105 ? -0.362 16.423 -1.675 1.00 91.31 105 ASN A C 1
ATOM 862 O O . ASN A 1 105 ? -0.456 15.740 -2.686 1.00 91.31 105 ASN A O 1
ATOM 866 N N . GLU A 1 106 ? 0.567 16.194 -0.741 1.00 90.88 106 GLU A N 1
ATOM 867 C CA . GLU A 1 106 ? 1.584 15.134 -0.851 1.00 90.88 106 GLU A CA 1
ATOM 868 C C . GLU A 1 106 ? 0.938 13.758 -1.082 1.00 90.88 106 GLU A C 1
ATOM 870 O O . GLU A 1 106 ? 1.351 13.009 -1.963 1.00 90.88 106 GLU A O 1
ATOM 875 N N . SER A 1 107 ? -0.132 13.437 -0.346 1.00 90.00 107 SER A N 1
ATOM 876 C CA . SER A 1 107 ? -0.848 12.171 -0.523 1.00 90.00 107 SER A CA 1
ATOM 877 C C . SER A 1 107 ? -1.523 12.061 -1.892 1.00 90.00 107 SER A C 1
ATOM 879 O O . SER A 1 107 ? -1.538 10.971 -2.461 1.00 90.00 107 SER A O 1
ATOM 881 N N . TYR A 1 108 ? -2.114 13.137 -2.417 1.00 90.75 108 TYR A N 1
ATOM 882 C CA . TYR A 1 108 ? -2.739 13.116 -3.742 1.00 90.75 108 TYR A CA 1
ATOM 883 C C . TYR A 1 108 ? -1.714 13.115 -4.873 1.00 90.75 108 TYR A C 1
ATOM 885 O O . TYR A 1 108 ? -1.950 12.458 -5.884 1.00 90.75 108 TYR A O 1
ATOM 893 N N . GLU A 1 109 ? -0.577 13.783 -4.699 1.00 90.44 109 GLU A N 1
ATOM 894 C CA . GLU A 1 109 ? 0.557 13.715 -5.620 1.00 90.44 109 GLU A CA 1
ATOM 895 C C . GLU A 1 109 ? 1.100 12.284 -5.699 1.00 90.44 109 GLU A C 1
ATOM 897 O O . GLU A 1 109 ? 1.233 11.750 -6.798 1.00 90.44 109 GLU A O 1
ATOM 902 N N . GLU A 1 110 ? 1.317 11.617 -4.559 1.00 90.06 110 GLU A N 1
ATOM 903 C CA . GLU A 1 110 ? 1.738 10.209 -4.515 1.00 90.06 110 GLU A CA 1
ATOM 904 C C . GLU A 1 110 ? 0.717 9.278 -5.190 1.00 90.06 110 GLU A C 1
ATOM 906 O O . GLU A 1 110 ? 1.091 8.405 -5.977 1.00 90.06 110 GLU A O 1
ATOM 911 N N . LEU A 1 111 ? -0.581 9.474 -4.926 1.00 90.12 111 LEU A N 1
ATOM 912 C CA . LEU A 1 111 ? -1.652 8.693 -5.553 1.00 90.12 111 LEU A CA 1
ATOM 913 C C . LEU A 1 111 ? -1.722 8.919 -7.068 1.00 90.12 111 LEU A C 1
ATOM 915 O O . LEU A 1 111 ? -1.838 7.957 -7.825 1.00 90.12 111 LEU A O 1
ATOM 919 N N . SER A 1 112 ? -1.646 10.176 -7.508 1.00 90.62 112 SER A N 1
ATOM 920 C CA . SER A 1 112 ? -1.672 10.546 -8.924 1.00 90.62 112 SER A CA 1
ATOM 921 C C . SER A 1 112 ? -0.461 9.981 -9.658 1.00 90.62 112 SER A C 1
ATOM 923 O O . SER A 1 112 ? -0.609 9.403 -10.733 1.00 90.62 112 SER A O 1
ATOM 925 N N . GLN A 1 113 ? 0.728 10.095 -9.062 1.00 90.44 113 GLN A N 1
ATOM 926 C CA . GLN A 1 113 ? 1.954 9.525 -9.604 1.00 90.44 113 GLN A CA 1
ATOM 927 C C . GLN A 1 113 ? 1.845 8.000 -9.707 1.00 90.44 113 GLN A C 1
ATOM 929 O O . GLN A 1 113 ? 2.095 7.445 -10.770 1.00 90.44 113 GLN A O 1
ATOM 934 N N . SER A 1 114 ? 1.402 7.315 -8.650 1.00 91.06 114 SER A N 1
ATOM 935 C CA . SER A 1 114 ? 1.249 5.855 -8.664 1.00 91.06 114 SER A CA 1
ATOM 936 C C . SER A 1 114 ? 0.259 5.375 -9.732 1.00 91.06 114 SER A C 1
ATOM 938 O O . SER A 1 114 ? 0.513 4.386 -10.423 1.00 91.06 114 SER A O 1
ATOM 940 N N . GLU A 1 115 ? -0.856 6.086 -9.906 1.00 91.75 115 GLU A N 1
ATOM 941 C CA . GLU A 1 115 ? -1.843 5.764 -10.936 1.00 91.75 115 GLU A CA 1
ATOM 942 C C . GLU A 1 115 ? -1.297 6.031 -12.347 1.00 91.75 115 GLU A C 1
ATOM 944 O O . GLU A 1 115 ? -1.484 5.201 -13.238 1.00 91.75 115 GLU A O 1
ATOM 949 N N . LEU A 1 116 ? -0.554 7.125 -12.548 1.00 92.50 116 LEU A N 1
ATOM 950 C CA . LEU A 1 116 ? 0.136 7.403 -13.809 1.00 92.50 116 LEU A CA 1
ATOM 951 C C . LEU A 1 116 ? 1.137 6.293 -14.154 1.00 92.50 116 LEU A C 1
ATOM 953 O O . LEU A 1 116 ? 1.110 5.766 -15.266 1.00 92.50 116 LEU A O 1
ATOM 957 N N . GLU A 1 117 ? 1.983 5.892 -13.204 1.00 92.38 117 GLU A N 1
ATOM 958 C CA . GLU A 1 117 ? 2.951 4.806 -13.394 1.00 92.38 117 GLU A CA 1
ATOM 959 C C . GLU A 1 117 ? 2.251 3.500 -13.776 1.00 92.38 117 GLU A C 1
ATOM 961 O O . GLU A 1 117 ? 2.641 2.830 -14.735 1.00 92.38 117 GLU A O 1
ATOM 966 N N . LYS A 1 118 ? 1.162 3.162 -13.081 1.00 92.44 118 LYS A N 1
ATOM 967 C CA . LYS A 1 118 ? 0.357 1.976 -13.379 1.00 92.44 118 LYS A CA 1
ATOM 968 C C . LYS A 1 118 ? -0.237 2.023 -14.787 1.00 92.44 118 LYS A C 1
ATOM 970 O O . LYS A 1 118 ? -0.191 1.010 -15.487 1.00 92.44 118 LYS A O 1
ATOM 975 N N . GLN A 1 119 ? -0.778 3.164 -15.211 1.00 93.06 119 GLN A N 1
ATOM 976 C CA . GLN A 1 119 ? -1.339 3.335 -16.554 1.00 93.06 119 GLN A CA 1
ATOM 977 C C . GLN A 1 119 ? -0.266 3.212 -17.635 1.00 93.06 119 GLN A C 1
ATOM 979 O O . GLN A 1 119 ? -0.472 2.516 -18.628 1.00 93.06 119 GLN A O 1
ATOM 984 N N . VAL A 1 120 ? 0.898 3.821 -17.416 1.00 93.31 120 VAL A N 1
ATOM 985 C CA . VAL A 1 120 ? 2.035 3.759 -18.339 1.00 93.31 120 VAL A CA 1
ATOM 986 C C . VAL A 1 120 ? 2.542 2.327 -18.498 1.00 93.31 120 VAL A C 1
ATOM 988 O O . VAL A 1 120 ? 2.691 1.850 -19.625 1.00 93.31 120 VAL A O 1
ATOM 991 N N . ILE A 1 121 ? 2.747 1.606 -17.392 1.00 93.06 121 ILE A N 1
ATOM 992 C CA . ILE A 1 121 ? 3.138 0.190 -17.434 1.00 93.06 121 ILE A CA 1
ATOM 993 C C . ILE A 1 121 ? 2.057 -0.628 -18.152 1.00 93.06 121 ILE A C 1
ATOM 995 O O . ILE A 1 121 ? 2.375 -1.461 -19.004 1.00 93.06 121 ILE A O 1
ATOM 999 N N . GLY A 1 122 ? 0.785 -0.363 -17.847 1.00 92.88 122 GLY A N 1
ATOM 1000 C CA . GLY A 1 122 ? -0.356 -1.050 -18.443 1.00 92.88 122 GLY A CA 1
ATOM 1001 C C . GLY A 1 122 ? -0.395 -0.910 -19.961 1.00 92.88 122 GLY A C 1
ATOM 1002 O O . GLY A 1 122 ? -0.507 -1.911 -20.672 1.00 92.88 122 GLY A O 1
ATOM 1003 N N . GLU A 1 123 ? -0.241 0.312 -20.468 1.00 93.38 123 GLU A N 1
ATOM 1004 C CA . GLU A 1 123 ? -0.210 0.574 -21.906 1.00 93.38 123 GLU A CA 1
ATOM 1005 C C . GLU A 1 123 ? 1.040 -0.021 -22.569 1.00 93.38 123 GLU A C 1
ATOM 1007 O O . GLU A 1 123 ? 0.920 -0.630 -23.631 1.00 93.38 123 GLU A O 1
ATOM 1012 N N . ILE A 1 124 ? 2.219 0.020 -21.936 1.00 93.06 124 ILE A N 1
ATOM 1013 C CA . ILE A 1 124 ? 3.418 -0.644 -22.483 1.00 93.06 124 ILE A CA 1
ATOM 1014 C C . ILE A 1 124 ? 3.211 -2.152 -22.618 1.00 93.06 124 ILE A C 1
ATOM 1016 O O . ILE A 1 124 ? 3.491 -2.721 -23.676 1.00 93.06 124 ILE A O 1
ATOM 1020 N N . VAL A 1 125 ? 2.710 -2.811 -21.573 1.00 94.19 125 VAL A N 1
ATOM 1021 C CA . VAL A 1 125 ? 2.462 -4.260 -21.596 1.00 94.19 125 VAL A CA 1
ATOM 1022 C C . VAL A 1 125 ? 1.388 -4.619 -22.626 1.00 94.19 125 VAL A C 1
ATOM 1024 O O . VAL A 1 125 ? 1.467 -5.671 -23.255 1.00 94.19 125 VAL A O 1
ATOM 1027 N N . LYS A 1 126 ? 0.392 -3.755 -22.832 1.00 92.94 126 LYS A N 1
ATOM 1028 C CA . LYS A 1 126 ? -0.683 -3.953 -23.814 1.00 92.94 126 LYS A CA 1
ATOM 1029 C C . LYS A 1 126 ? -0.214 -3.769 -25.258 1.00 92.94 126 LYS A C 1
ATOM 1031 O O . LYS A 1 126 ? -0.644 -4.521 -26.129 1.00 92.94 126 LYS A O 1
ATOM 1036 N N . LEU A 1 127 ? 0.653 -2.791 -25.515 1.00 93.12 127 LEU A N 1
ATOM 1037 C CA . LEU A 1 127 ? 1.198 -2.514 -26.848 1.00 93.12 127 LEU A CA 1
ATOM 1038 C C . LEU A 1 127 ? 2.221 -3.563 -27.306 1.00 93.12 127 LEU A C 1
ATOM 1040 O O .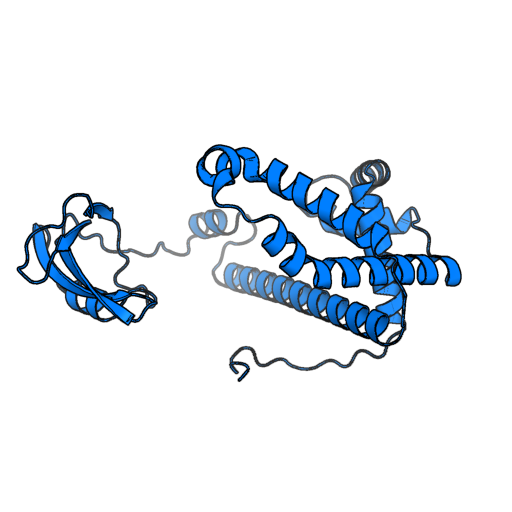 LEU A 1 127 ? 2.495 -3.665 -28.500 1.00 93.12 127 LEU A O 1
ATOM 1044 N N . ASN A 1 128 ? 2.773 -4.351 -26.380 1.00 92.38 128 ASN A N 1
ATOM 1045 C CA . ASN A 1 128 ? 3.829 -5.317 -26.661 1.00 92.38 128 ASN A CA 1
ATOM 1046 C C . ASN A 1 128 ? 3.407 -6.741 -26.275 1.00 92.38 128 ASN A C 1
ATOM 1048 O O . ASN A 1 128 ? 3.333 -7.088 -25.096 1.00 92.38 128 ASN A O 1
ATOM 1052 N N . ASP A 1 129 ? 3.206 -7.613 -27.268 1.00 86.25 129 ASP A N 1
ATOM 1053 C CA . ASP A 1 129 ? 2.910 -9.027 -27.012 1.00 86.25 129 ASP A CA 1
ATOM 1054 C C . ASP A 1 129 ? 4.176 -9.807 -26.617 1.00 86.25 129 ASP A C 1
ATOM 1056 O O . ASP A 1 129 ? 4.842 -10.448 -27.433 1.00 86.25 129 ASP A O 1
ATOM 1060 N N . VAL A 1 130 ? 4.527 -9.733 -25.333 1.00 90.25 130 VAL A N 1
ATOM 1061 C CA . VAL A 1 130 ? 5.629 -10.508 -24.756 1.00 90.25 130 VAL A CA 1
ATOM 1062 C C . VAL A 1 130 ? 5.132 -11.869 -24.291 1.00 90.25 130 VAL A C 1
ATOM 1064 O O . VAL A 1 130 ? 4.263 -11.979 -23.420 1.00 90.25 130 VAL A O 1
ATOM 1067 N N . LYS A 1 131 ? 5.738 -12.926 -24.835 1.00 89.88 131 LYS A N 1
ATOM 1068 C CA . LYS A 1 131 ? 5.472 -14.307 -24.426 1.00 89.88 131 LYS A CA 1
ATOM 1069 C C . LYS A 1 131 ? 6.369 -14.689 -23.258 1.00 89.88 131 LYS A C 1
ATOM 1071 O O . LYS A 1 131 ? 7.581 -14.813 -23.409 1.00 89.88 131 LYS A O 1
ATOM 1076 N N . VAL A 1 132 ? 5.751 -14.919 -22.105 1.00 91.88 132 VAL A N 1
ATOM 1077 C CA . VAL A 1 132 ? 6.426 -15.440 -20.913 1.00 91.88 132 VAL A CA 1
ATOM 1078 C C . VAL A 1 132 ? 6.200 -16.952 -20.861 1.00 91.88 132 VAL A C 1
ATOM 1080 O O . VAL A 1 132 ? 5.043 -17.377 -20.860 1.00 91.88 132 VAL A O 1
ATOM 1083 N N . PRO A 1 133 ? 7.256 -17.784 -20.822 1.00 93.19 133 PRO A N 1
ATOM 1084 C CA . PRO A 1 133 ? 7.082 -19.226 -20.695 1.00 93.19 133 PRO A CA 1
ATOM 1085 C C . PRO A 1 133 ? 6.390 -19.590 -19.376 1.00 93.19 133 PRO A C 1
ATOM 1087 O O . PRO A 1 133 ? 6.754 -19.075 -18.318 1.00 93.19 133 PRO A O 1
ATOM 1090 N N . GLU A 1 134 ? 5.448 -20.534 -19.422 1.00 91.31 134 GLU A N 1
ATOM 1091 C CA . GLU A 1 134 ? 4.667 -20.972 -18.250 1.00 91.31 134 GLU A CA 1
ATOM 1092 C C . GLU A 1 134 ? 5.548 -21.410 -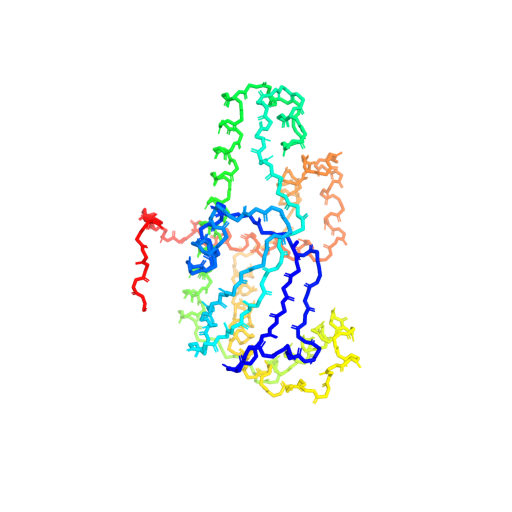17.075 1.00 91.31 134 GLU A C 1
ATOM 1094 O O . GLU A 1 134 ? 5.215 -21.184 -15.914 1.00 91.31 134 GLU A O 1
ATOM 1099 N N . TYR A 1 135 ? 6.715 -21.986 -17.374 1.00 93.75 135 TYR A N 1
ATOM 1100 C CA . TYR A 1 135 ? 7.692 -22.384 -16.368 1.00 93.75 135 TYR A CA 1
ATOM 1101 C C . TYR A 1 135 ? 8.159 -21.209 -15.490 1.00 93.75 135 TYR A C 1
ATOM 1103 O O . TYR A 1 135 ? 8.262 -21.361 -14.274 1.00 93.75 135 TYR A O 1
ATOM 1111 N N . PHE A 1 136 ? 8.374 -20.023 -16.071 1.00 92.31 136 PHE A N 1
ATOM 1112 C CA . PHE A 1 136 ? 8.748 -18.828 -15.306 1.00 92.31 136 PHE A CA 1
ATOM 1113 C C . PHE A 1 136 ? 7.598 -18.326 -14.435 1.00 92.31 136 PHE A C 1
ATOM 1115 O O . PHE A 1 136 ? 7.821 -17.970 -13.278 1.00 92.31 136 PHE A O 1
ATOM 1122 N N . VAL A 1 137 ? 6.367 -18.356 -14.955 1.00 94.00 137 VAL A N 1
ATOM 1123 C CA . VAL A 1 137 ? 5.166 -18.002 -14.181 1.00 94.00 137 VAL A CA 1
ATOM 1124 C C . VAL A 1 137 ? 5.034 -18.929 -12.974 1.00 94.00 137 VAL A C 1
ATOM 1126 O O . VAL A 1 137 ? 4.836 -18.465 -11.854 1.00 94.00 137 VAL A O 1
ATOM 1129 N N . LYS A 1 138 ? 5.231 -20.236 -13.178 1.00 93.94 138 LYS A N 1
ATOM 1130 C CA . LYS A 1 138 ? 5.185 -21.234 -12.109 1.00 93.94 138 LYS A CA 1
ATOM 1131 C C . LYS A 1 138 ? 6.239 -20.982 -11.030 1.00 93.94 138 LYS A C 1
ATOM 1133 O O . LYS A 1 138 ? 5.879 -20.959 -9.857 1.00 93.94 138 LYS A O 1
ATOM 1138 N N . ILE A 1 139 ? 7.500 -20.751 -11.409 1.00 95.38 139 ILE A N 1
ATOM 1139 C CA . ILE A 1 139 ? 8.577 -20.448 -10.450 1.00 95.38 139 ILE A CA 1
ATOM 1140 C C . ILE A 1 139 ? 8.232 -19.211 -9.616 1.00 95.38 139 ILE A C 1
ATOM 1142 O O . ILE A 1 139 ? 8.409 -19.216 -8.398 1.00 95.38 139 ILE A O 1
ATOM 1146 N N . MET A 1 140 ? 7.731 -18.155 -10.259 1.00 93.56 140 MET A N 1
ATOM 1147 C CA . MET A 1 140 ? 7.390 -16.923 -9.557 1.00 93.56 140 MET A CA 1
ATOM 1148 C C . MET A 1 140 ? 6.226 -17.138 -8.582 1.00 93.56 140 MET A C 1
ATOM 1150 O O . MET A 1 140 ? 6.308 -16.714 -7.431 1.00 93.56 140 MET A O 1
ATOM 1154 N N . LEU A 1 141 ? 5.185 -17.868 -8.995 1.00 95.06 141 LEU A N 1
ATOM 1155 C CA . LEU A 1 141 ? 4.069 -18.243 -8.120 1.00 95.06 141 LEU A CA 1
ATOM 1156 C C . LEU A 1 141 ? 4.520 -19.123 -6.946 1.00 95.06 141 LEU A C 1
ATOM 1158 O O . LEU A 1 141 ? 4.046 -18.935 -5.827 1.00 95.06 141 LEU A O 1
ATOM 1162 N N . ASP A 1 142 ? 5.450 -20.057 -7.171 1.00 95.19 142 ASP A N 1
ATOM 1163 C CA . ASP A 1 142 ? 6.043 -20.876 -6.107 1.00 95.19 142 ASP A CA 1
ATOM 1164 C C . ASP A 1 142 ? 6.784 -20.00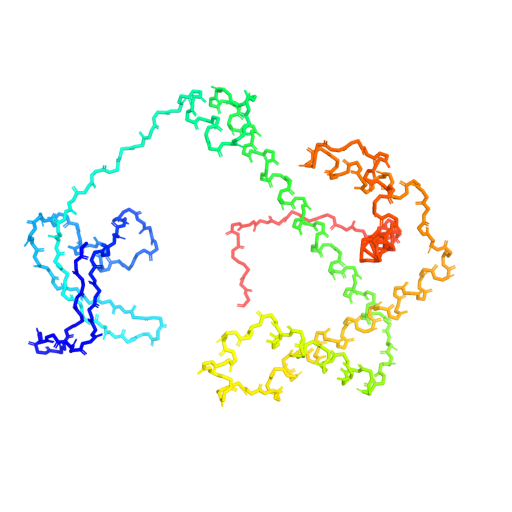3 -5.082 1.00 95.19 142 ASP A C 1
ATOM 1166 O O . ASP A 1 142 ? 6.612 -20.187 -3.873 1.00 95.19 142 ASP A O 1
ATOM 1170 N N . SER A 1 143 ? 7.567 -19.023 -5.549 1.00 94.44 143 SER A N 1
ATOM 1171 C CA . SER A 1 143 ? 8.270 -18.080 -4.668 1.00 94.44 143 SER A CA 1
ATOM 1172 C C . SER A 1 143 ? 7.294 -17.212 -3.879 1.00 94.44 143 SER A C 1
ATOM 1174 O O . SER A 1 143 ? 7.397 -17.126 -2.656 1.00 94.44 143 SER A O 1
ATOM 1176 N N . GLN A 1 144 ? 6.291 -16.637 -4.548 1.00 93.44 144 GLN A N 1
ATOM 1177 C CA . GLN A 1 144 ? 5.271 -15.811 -3.901 1.00 93.44 144 GLN A CA 1
ATOM 1178 C C . GLN A 1 144 ? 4.491 -16.597 -2.846 1.00 93.44 144 GLN A C 1
ATOM 1180 O O . GLN A 1 144 ? 4.235 -16.086 -1.756 1.00 93.44 144 GLN A O 1
ATOM 1185 N N . LEU A 1 145 ? 4.134 -17.850 -3.141 1.00 93.94 145 LEU A N 1
ATOM 1186 C CA . LEU A 1 145 ? 3.453 -18.721 -2.191 1.00 93.94 145 LEU A CA 1
ATOM 1187 C C . LEU A 1 145 ? 4.341 -19.022 -0.979 1.00 93.94 145 LEU A C 1
ATOM 1189 O O . LEU A 1 145 ? 3.871 -18.984 0.160 1.00 93.94 145 LEU A O 1
ATOM 1193 N N . LYS A 1 146 ? 5.630 -19.298 -1.206 1.00 94.44 146 LYS A N 1
ATOM 1194 C CA . LYS A 1 146 ? 6.598 -19.521 -0.129 1.00 94.44 146 LYS A CA 1
ATOM 1195 C C . LYS A 1 146 ? 6.720 -18.290 0.770 1.00 94.44 146 LYS A C 1
ATOM 1197 O O . LYS A 1 146 ? 6.615 -18.425 1.986 1.00 94.44 146 LYS A O 1
ATOM 1202 N N . GLU A 1 147 ? 6.882 -17.101 0.196 1.00 93.19 147 GLU A N 1
ATOM 1203 C CA . GLU A 1 147 ? 6.933 -15.838 0.944 1.00 93.19 147 GLU A CA 1
ATOM 1204 C C . GLU A 1 147 ? 5.624 -15.545 1.679 1.00 93.19 147 GLU A C 1
ATOM 1206 O O . GLU A 1 147 ? 5.628 -15.076 2.818 1.00 93.19 147 GLU A O 1
ATOM 1211 N N . PHE A 1 148 ? 4.484 -15.836 1.051 1.00 92.50 148 PHE A N 1
ATOM 1212 C CA . PHE A 1 148 ? 3.177 -15.676 1.671 1.00 92.50 148 PHE A CA 1
ATOM 1213 C C . PHE A 1 148 ? 3.036 -16.566 2.909 1.00 92.50 148 PHE A C 1
ATOM 1215 O O . PHE A 1 148 ? 2.635 -16.076 3.965 1.00 92.50 148 PHE A O 1
ATOM 1222 N N . LYS A 1 149 ? 3.433 -17.839 2.823 1.00 91.69 149 LYS A N 1
ATOM 1223 C CA . LYS A 1 149 ? 3.452 -18.758 3.971 1.00 91.69 149 LYS A CA 1
ATOM 1224 C C . LYS A 1 149 ? 4.425 -18.310 5.058 1.00 91.69 149 LYS A C 1
ATOM 1226 O O . LYS A 1 149 ? 4.082 -18.349 6.236 1.00 91.69 149 LYS A O 1
ATOM 1231 N N . GLU A 1 150 ? 5.612 -17.853 4.668 1.00 93.75 150 GLU A N 1
ATOM 1232 C CA . GLU A 1 150 ? 6.658 -17.391 5.582 1.00 93.75 150 GLU A CA 1
ATOM 1233 C C . GLU A 1 150 ? 6.220 -16.157 6.385 1.00 93.75 150 GLU A C 1
ATOM 1235 O O . GLU A 1 150 ? 6.400 -16.112 7.602 1.00 93.75 150 GLU A O 1
ATOM 1240 N N . ARG A 1 151 ? 5.577 -15.181 5.731 1.00 92.81 151 ARG A N 1
ATOM 1241 C CA . ARG A 1 151 ? 5.025 -13.992 6.403 1.00 92.81 151 ARG A CA 1
ATOM 1242 C C . ARG A 1 151 ? 3.832 -14.319 7.300 1.00 92.81 151 ARG A C 1
ATOM 1244 O O . ARG A 1 151 ? 3.621 -13.643 8.300 1.00 92.81 151 ARG A O 1
ATOM 1251 N N . ASN A 1 152 ? 3.078 -15.368 6.974 1.00 91.44 152 ASN A N 1
ATOM 1252 C CA . ASN A 1 152 ? 1.840 -15.739 7.664 1.00 91.44 152 ASN A CA 1
ATOM 1253 C C . ASN A 1 152 ? 1.967 -17.035 8.483 1.00 91.44 152 ASN A C 1
ATOM 1255 O O . ASN A 1 152 ? 0.983 -17.751 8.669 1.00 91.44 152 ASN A O 1
ATOM 1259 N N . LYS A 1 153 ? 3.160 -17.352 9.004 1.00 92.19 153 LYS A N 1
ATOM 1260 C CA . LYS A 1 153 ? 3.420 -18.611 9.731 1.00 92.19 153 LYS A CA 1
ATOM 1261 C C . LYS A 1 153 ? 2.393 -18.934 10.807 1.00 92.19 153 LYS A C 1
ATOM 1263 O O . LYS A 1 153 ? 1.938 -20.068 10.891 1.00 92.19 153 LYS A O 1
ATOM 1268 N N . GLU A 1 154 ? 2.027 -17.957 11.632 1.00 90.56 154 GLU A N 1
ATOM 1269 C CA . GLU A 1 154 ? 1.092 -18.173 12.742 1.00 90.56 154 GLU A CA 1
ATOM 1270 C C . GLU A 1 154 ? -0.330 -18.481 12.264 1.00 90.56 154 GLU A C 1
ATOM 1272 O O . GLU A 1 154 ? -1.015 -19.312 12.862 1.00 90.56 154 GLU A O 1
ATOM 1277 N N . TYR A 1 155 ? -0.753 -17.877 11.150 1.00 88.94 155 TYR A N 1
ATOM 1278 C CA . TYR A 1 155 ? -2.015 -18.215 10.498 1.00 88.94 155 TYR A CA 1
ATOM 1279 C C . TYR A 1 155 ? -1.971 -19.646 9.957 1.00 88.94 155 TYR A C 1
ATOM 1281 O O . TYR A 1 155 ? -2.837 -20.455 10.280 1.00 88.94 155 TYR A O 1
ATOM 1289 N N . PHE A 1 156 ? -0.915 -20.001 9.219 1.00 89.50 156 PHE A N 1
ATOM 1290 C CA . PHE A 1 156 ? -0.769 -21.337 8.639 1.00 89.50 156 PHE A CA 1
ATOM 1291 C C . PHE A 1 156 ? -0.607 -22.446 9.689 1.00 89.50 156 PHE A C 1
ATOM 1293 O O . PHE A 1 156 ? -1.058 -23.565 9.459 1.00 89.50 156 PHE A O 1
ATOM 1300 N N . LYS A 1 157 ? -0.045 -22.153 10.867 1.00 88.62 157 LYS A N 1
ATOM 1301 C CA . LYS A 1 157 ? -0.011 -23.100 11.996 1.00 88.62 157 LYS A CA 1
ATOM 1302 C C . LYS A 1 157 ? -1.404 -23.440 12.534 1.00 88.62 157 LYS A C 1
ATOM 1304 O O . LYS A 1 157 ? -1.604 -24.556 12.998 1.00 88.62 157 LYS A O 1
ATOM 1309 N N . LYS A 1 158 ? -2.340 -22.485 12.515 1.00 87.06 158 LYS A N 1
ATOM 1310 C CA . LYS A 1 158 ? -3.685 -22.634 13.103 1.00 87.06 158 LYS A CA 1
ATOM 1311 C C . LYS A 1 158 ? -4.753 -23.036 12.085 1.00 87.06 158 LYS A C 1
ATOM 1313 O O . LYS A 1 158 ? -5.666 -23.772 12.436 1.00 87.06 158 LYS A O 1
ATOM 1318 N N . PHE A 1 159 ? -4.627 -22.558 10.849 1.00 86.44 159 PHE A N 1
ATOM 1319 C CA . PHE A 1 159 ? -5.647 -22.653 9.799 1.00 86.44 159 PHE A CA 1
ATOM 1320 C C . PHE A 1 159 ? -5.069 -23.089 8.444 1.00 86.44 159 PHE A C 1
ATOM 1322 O O . PHE A 1 159 ? -5.722 -22.976 7.413 1.00 86.44 159 PHE A O 1
ATOM 1329 N N . GLY A 1 160 ? -3.826 -23.579 8.393 1.00 80.88 160 GLY A N 1
ATOM 1330 C CA . GLY A 1 160 ? -3.185 -23.934 7.121 1.00 80.88 160 GLY A CA 1
ATOM 1331 C C . GLY A 1 160 ? -3.899 -25.047 6.350 1.00 80.88 160 GLY A C 1
ATOM 1332 O O . GLY A 1 160 ? -3.772 -25.117 5.135 1.00 80.88 160 GLY A O 1
ATOM 1333 N N . ASN A 1 161 ? -4.684 -25.880 7.034 1.00 83.56 161 ASN A N 1
ATOM 1334 C CA . ASN A 1 161 ? -5.504 -26.933 6.438 1.00 83.56 161 ASN A CA 1
ATOM 1335 C C . ASN A 1 161 ? -6.734 -26.412 5.676 1.00 83.56 161 ASN A C 1
ATOM 1337 O O . ASN A 1 161 ? -7.299 -27.161 4.887 1.00 83.56 161 ASN A O 1
ATOM 1341 N N . THR A 1 162 ? -7.159 -25.165 5.903 1.00 85.88 162 THR A N 1
ATOM 1342 C CA . THR A 1 162 ? -8.259 -24.533 5.154 1.00 85.88 162 THR A CA 1
ATOM 1343 C C . THR A 1 162 ? -7.764 -23.702 3.972 1.00 85.88 162 THR A C 1
ATOM 1345 O O . THR A 1 162 ? -8.571 -23.148 3.234 1.00 85.88 162 THR A O 1
ATOM 1348 N N . PHE A 1 163 ? -6.446 -23.572 3.796 1.00 89.75 163 PHE A N 1
ATOM 1349 C CA . PHE A 1 163 ? -5.865 -22.787 2.715 1.00 89.75 163 PHE A CA 1
ATOM 1350 C C . PHE A 1 163 ? -5.777 -23.603 1.422 1.00 89.75 163 PHE A C 1
ATOM 1352 O O . PHE A 1 163 ? -5.132 -24.652 1.393 1.00 89.75 163 PHE A O 1
ATOM 1359 N N . ASN A 1 164 ? -6.367 -23.090 0.341 1.00 92.00 164 ASN A N 1
ATOM 1360 C CA . ASN A 1 164 ? -6.253 -23.685 -0.985 1.00 92.00 164 ASN A CA 1
ATOM 1361 C C . ASN A 1 164 ? -5.133 -23.012 -1.793 1.00 92.00 164 ASN A C 1
ATOM 1363 O O . ASN A 1 164 ? -5.229 -21.851 -2.193 1.00 92.00 164 ASN A O 1
ATOM 1367 N N . GLU A 1 165 ? -4.060 -23.759 -2.054 1.00 91.94 165 GLU A N 1
ATOM 1368 C CA . GLU A 1 165 ? -2.940 -23.273 -2.862 1.00 91.94 165 GLU A CA 1
ATOM 1369 C C . GLU A 1 165 ? -3.311 -23.057 -4.332 1.00 91.94 165 GLU A C 1
ATOM 1371 O O . GLU A 1 165 ? -2.738 -22.177 -4.975 1.00 91.94 165 GLU A O 1
ATOM 1376 N N . GLU A 1 166 ? -4.236 -23.849 -4.880 1.00 92.62 166 GLU A N 1
ATOM 1377 C CA . GLU A 1 166 ? -4.652 -23.720 -6.278 1.00 92.62 166 GLU A CA 1
ATOM 1378 C C . GLU A 1 166 ? -5.424 -22.423 -6.503 1.00 92.62 166 GLU A C 1
ATOM 1380 O O . GLU A 1 166 ? -5.145 -21.716 -7.473 1.00 92.62 166 GLU A O 1
ATOM 1385 N N . ASP A 1 167 ? -6.312 -22.063 -5.573 1.00 92.81 167 ASP A N 1
ATOM 1386 C CA . ASP A 1 167 ? -7.047 -20.796 -5.629 1.00 92.81 167 ASP A CA 1
ATOM 1387 C C . ASP A 1 167 ? -6.082 -19.610 -5.539 1.00 92.81 167 ASP A C 1
ATOM 1389 O O . ASP A 1 167 ? -6.113 -18.730 -6.399 1.00 92.81 167 ASP A O 1
ATOM 1393 N N . PHE A 1 168 ? -5.130 -19.646 -4.596 1.00 92.81 168 PHE A N 1
ATOM 1394 C CA . PHE A 1 168 ? -4.081 -18.626 -4.495 1.00 92.81 168 PHE A CA 1
ATOM 1395 C C . PHE A 1 168 ? -3.310 -18.465 -5.811 1.00 92.81 168 PHE A C 1
ATOM 1397 O O . PHE A 1 168 ? -3.091 -17.353 -6.291 1.00 92.81 168 PHE A O 1
ATOM 1404 N N . ARG A 1 169 ? -2.896 -19.578 -6.427 1.00 93.31 169 ARG A N 1
ATOM 1405 C CA . ARG A 1 169 ? -2.166 -19.545 -7.702 1.00 93.31 169 ARG A CA 1
ATOM 1406 C C . ARG A 1 169 ? -3.028 -18.977 -8.815 1.00 93.31 169 ARG A C 1
ATOM 1408 O O . ARG A 1 169 ? -2.543 -18.147 -9.580 1.00 93.31 169 ARG A O 1
ATOM 1415 N N . LYS A 1 170 ? -4.287 -19.398 -8.911 1.00 94.00 170 LYS A N 1
ATOM 1416 C CA . LYS A 1 170 ? -5.223 -18.945 -9.941 1.00 94.00 170 LYS A CA 1
ATOM 1417 C C . LYS A 1 170 ? -5.465 -17.440 -9.848 1.00 94.00 170 LYS A C 1
ATOM 1419 O O . LYS A 1 170 ? -5.353 -16.756 -10.862 1.00 94.00 170 LYS A O 1
ATOM 1424 N N . GLU A 1 171 ? -5.706 -16.925 -8.644 1.00 93.38 171 GLU A N 1
ATOM 1425 C CA . GLU A 1 171 ? -5.894 -15.491 -8.391 1.00 93.38 171 GLU A CA 1
ATOM 1426 C C . GLU A 1 171 ? -4.650 -14.668 -8.752 1.00 93.38 171 GLU A C 1
ATOM 1428 O O . GLU A 1 171 ? -4.760 -13.603 -9.356 1.00 93.38 171 GLU A O 1
ATOM 1433 N N . ARG A 1 172 ? -3.450 -15.176 -8.444 1.00 94.06 172 ARG A N 1
ATOM 1434 C CA . ARG A 1 172 ? -2.183 -14.458 -8.675 1.00 94.06 172 ARG A CA 1
ATOM 1435 C C . ARG A 1 172 ? -1.578 -14.656 -10.057 1.00 94.06 172 ARG A C 1
ATOM 1437 O O . ARG A 1 172 ? -0.640 -13.941 -10.406 1.00 94.06 172 ARG A O 1
ATOM 1444 N N . THR A 1 173 ? -2.074 -15.600 -10.856 1.00 94.00 173 THR A N 1
ATOM 1445 C CA . THR A 1 173 ? -1.483 -15.921 -12.167 1.00 94.00 173 THR A CA 1
ATOM 1446 C C . THR A 1 173 ? -1.524 -14.720 -13.107 1.00 94.00 173 THR A C 1
ATOM 1448 O O . THR A 1 173 ? -0.513 -14.408 -13.731 1.00 94.00 173 THR A O 1
ATOM 1451 N N . GLY A 1 174 ? -2.664 -14.024 -13.185 1.00 92.31 174 GLY A N 1
ATOM 1452 C CA . GLY A 1 174 ? -2.824 -12.863 -14.067 1.00 92.31 174 GLY A CA 1
ATOM 1453 C C . GLY A 1 174 ? -1.870 -11.721 -13.708 1.00 92.31 174 GLY A C 1
ATOM 1454 O O . GLY A 1 174 ? -1.13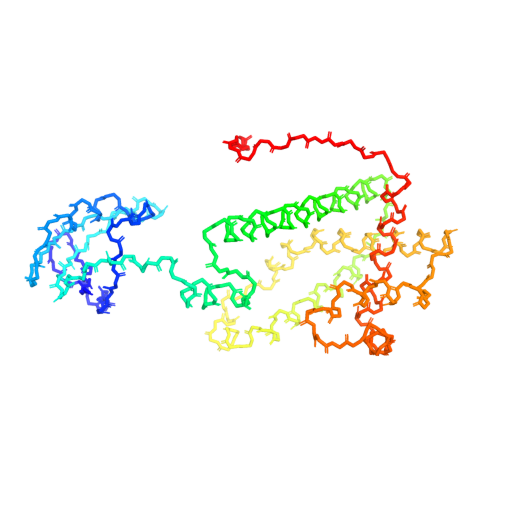6 -11.231 -14.564 1.00 92.31 174 GLY A O 1
ATOM 1455 N N . GLU A 1 175 ? -1.826 -11.365 -12.425 1.00 92.38 175 GLU A N 1
ATOM 1456 C CA . GLU A 1 175 ? -0.923 -10.347 -11.880 1.00 92.38 175 GLU A CA 1
ATOM 1457 C C . GLU A 1 175 ? 0.554 -10.733 -12.073 1.00 92.38 175 GLU A C 1
ATOM 1459 O O . GLU A 1 175 ? 1.364 -9.935 -12.540 1.00 92.38 175 GLU A O 1
ATOM 1464 N N . THR A 1 176 ? 0.911 -11.986 -11.796 1.00 93.44 176 THR A N 1
ATOM 1465 C CA . THR A 1 176 ? 2.286 -12.479 -11.950 1.00 93.44 176 THR A CA 1
ATOM 1466 C C . THR A 1 176 ? 2.737 -12.467 -13.405 1.00 93.44 176 THR A C 1
ATOM 1468 O O . THR A 1 176 ? 3.859 -12.058 -13.703 1.00 93.44 176 THR A O 1
ATOM 1471 N N . LEU A 1 177 ? 1.867 -12.883 -14.328 1.00 93.88 177 LEU A N 1
ATOM 1472 C CA . LEU A 1 177 ? 2.150 -12.820 -15.758 1.00 93.88 177 LEU A CA 1
ATOM 1473 C C . LEU A 1 177 ? 2.362 -11.373 -16.214 1.00 93.88 177 LEU A C 1
ATOM 1475 O O . LEU A 1 177 ? 3.308 -11.103 -16.952 1.00 93.88 177 LEU A O 1
ATOM 1479 N N . TYR A 1 178 ? 1.512 -10.452 -15.758 1.00 93.06 178 TYR A N 1
ATOM 1480 C CA . TYR A 1 178 ? 1.649 -9.024 -16.033 1.00 93.06 178 TYR A CA 1
ATOM 1481 C C . TYR A 1 178 ? 3.000 -8.478 -15.552 1.00 93.06 178 TYR A C 1
ATOM 1483 O O . TYR A 1 178 ? 3.730 -7.877 -16.340 1.00 93.06 178 TYR A O 1
ATOM 1491 N N . PHE A 1 179 ? 3.388 -8.766 -14.306 1.00 91.56 179 PHE A N 1
ATOM 1492 C CA . PHE A 1 179 ? 4.680 -8.334 -13.769 1.00 91.56 179 PHE A CA 1
ATOM 1493 C C . PHE A 1 179 ? 5.866 -8.931 -14.524 1.00 91.56 179 PHE A C 1
ATOM 1495 O O . PHE A 1 179 ? 6.824 -8.220 -14.811 1.00 91.56 179 PHE A O 1
ATOM 1502 N N . LEU A 1 180 ? 5.814 -10.212 -14.898 1.00 94.25 180 LEU A N 1
ATOM 1503 C CA . LEU A 1 180 ? 6.887 -10.838 -15.674 1.00 94.25 180 LEU A CA 1
ATOM 1504 C C . LEU A 1 180 ? 7.031 -10.208 -17.066 1.00 94.25 180 LEU A C 1
ATOM 1506 O O . LEU A 1 180 ? 8.155 -9.971 -17.507 1.00 94.25 180 LEU A O 1
ATOM 1510 N N . LYS A 1 181 ? 5.918 -9.890 -17.741 1.00 94.81 181 LYS A N 1
ATOM 1511 C CA . LYS A 1 181 ? 5.950 -9.149 -19.012 1.00 94.81 181 LYS A CA 1
ATOM 1512 C C . LYS A 1 181 ? 6.579 -7.772 -18.830 1.00 94.81 181 LYS A C 1
ATOM 1514 O O . LYS A 1 181 ? 7.461 -7.406 -19.603 1.00 94.81 181 LYS A O 1
ATOM 1519 N N . TRP A 1 182 ? 6.155 -7.039 -17.800 1.00 94.44 182 TRP A N 1
ATOM 1520 C CA . TRP A 1 182 ? 6.717 -5.731 -17.481 1.00 94.44 182 TRP A CA 1
ATOM 1521 C C . TRP A 1 182 ? 8.222 -5.804 -17.215 1.00 94.44 182 TRP A C 1
ATOM 1523 O O . TRP A 1 182 ? 8.963 -5.028 -17.802 1.00 94.44 182 TRP A O 1
ATOM 1533 N N . HIS A 1 183 ? 8.692 -6.759 -16.408 1.00 92.38 183 HIS A N 1
ATOM 1534 C CA . HIS A 1 183 ? 10.119 -6.913 -16.117 1.00 92.38 183 HIS A CA 1
ATOM 1535 C C . HIS A 1 183 ? 10.956 -7.104 -17.382 1.00 92.38 183 HIS A C 1
ATOM 1537 O O . HIS A 1 183 ? 11.951 -6.408 -17.560 1.00 92.38 183 HIS A O 1
ATOM 1543 N N . LEU A 1 184 ? 10.520 -7.979 -18.292 1.00 93.75 184 LEU A N 1
ATOM 1544 C CA . LEU A 1 184 ? 11.220 -8.203 -19.559 1.00 93.75 184 LEU A CA 1
ATOM 1545 C C . LEU A 1 184 ? 11.241 -6.947 -20.441 1.00 93.75 184 LEU A C 1
ATOM 1547 O O . LEU A 1 184 ? 12.263 -6.642 -21.051 1.00 93.75 184 LEU A O 1
ATOM 1551 N N . LEU A 1 185 ? 10.122 -6.219 -20.510 1.00 94.94 185 LEU A N 1
ATOM 1552 C CA . LEU A 1 185 ? 10.022 -4.983 -21.290 1.00 94.94 185 LEU A CA 1
ATOM 1553 C C . LEU A 1 185 ? 10.886 -3.875 -20.702 1.00 94.94 185 LEU A C 1
ATOM 1555 O O . LEU A 1 185 ? 11.636 -3.242 -21.435 1.00 94.94 185 LEU A O 1
ATOM 1559 N N . ARG A 1 186 ? 10.816 -3.670 -19.387 1.00 94.62 186 ARG A N 1
ATOM 1560 C CA . ARG A 1 186 ? 11.615 -2.688 -18.656 1.00 94.62 186 ARG A CA 1
ATOM 1561 C C . ARG A 1 186 ? 13.103 -2.917 -18.883 1.00 94.62 186 ARG A C 1
ATOM 1563 O O . ARG A 1 186 ? 13.800 -1.971 -19.229 1.00 94.62 186 ARG A O 1
ATOM 1570 N N . ASP A 1 187 ? 13.572 -4.151 -18.709 1.00 93.44 187 ASP A N 1
ATOM 1571 C CA . ASP A 1 187 ? 14.989 -4.481 -18.884 1.00 93.44 187 ASP A CA 1
ATOM 1572 C C . ASP A 1 187 ? 15.409 -4.243 -20.340 1.00 93.44 187 ASP A C 1
ATOM 1574 O O . ASP A 1 187 ? 16.439 -3.629 -20.600 1.00 93.44 187 ASP A O 1
ATOM 1578 N N . LYS A 1 188 ? 14.553 -4.605 -21.306 1.00 94.81 188 LYS A N 1
ATOM 1579 C CA . LYS A 1 188 ? 14.827 -4.348 -22.722 1.00 94.81 188 LYS A CA 1
ATOM 1580 C C . LYS A 1 188 ? 14.869 -2.856 -23.072 1.00 94.81 188 LYS A C 1
ATOM 1582 O O . LYS A 1 188 ? 15.705 -2.459 -23.881 1.00 94.81 188 LYS A O 1
ATOM 1587 N N . ILE A 1 189 ? 13.980 -2.047 -22.493 1.00 94.62 189 ILE A N 1
ATOM 1588 C CA . ILE A 1 189 ? 13.963 -0.586 -22.655 1.00 94.62 189 ILE A CA 1
ATOM 1589 C C . ILE A 1 189 ? 15.237 0.011 -22.057 1.00 94.62 189 ILE A C 1
ATOM 1591 O O . ILE A 1 189 ? 15.901 0.805 -22.716 1.00 94.62 189 ILE A O 1
ATOM 1595 N N . ALA A 1 190 ? 15.605 -0.407 -20.845 1.00 95.69 190 ALA A N 1
ATOM 1596 C CA . ALA A 1 190 ? 16.819 0.057 -20.190 1.00 95.69 190 ALA A CA 1
ATOM 1597 C C . ALA A 1 190 ? 18.073 -0.255 -21.019 1.00 95.69 190 ALA A C 1
ATOM 1599 O O . ALA A 1 190 ? 18.900 0.632 -21.211 1.00 95.69 190 ALA A O 1
ATOM 1600 N N . ASP A 1 191 ? 18.168 -1.464 -21.580 1.00 95.69 191 ASP A N 1
ATOM 1601 C CA . ASP A 1 191 ? 19.270 -1.857 -22.463 1.00 95.69 191 ASP A CA 1
ATOM 1602 C C . ASP A 1 191 ? 19.317 -1.019 -23.751 1.00 95.69 191 ASP A C 1
ATOM 1604 O O . ASP A 1 191 ? 20.388 -0.617 -24.200 1.00 95.69 191 ASP A O 1
ATOM 1608 N N . MET A 1 192 ? 18.164 -0.769 -24.383 1.00 95.94 192 MET A N 1
ATOM 1609 C CA . MET A 1 192 ? 18.093 -0.016 -25.644 1.00 95.94 192 MET A CA 1
ATOM 1610 C C . MET A 1 192 ? 18.469 1.456 -25.466 1.00 95.94 192 MET A C 1
ATOM 1612 O O . MET A 1 192 ? 19.147 2.026 -26.319 1.00 95.94 192 MET A O 1
ATOM 1616 N N . GLU A 1 193 ? 18.055 2.044 -24.348 1.00 95.56 193 GLU A N 1
ATOM 1617 C CA . GLU A 1 193 ? 18.245 3.461 -24.038 1.00 95.56 193 GLU A CA 1
ATOM 1618 C C . GLU A 1 193 ? 19.492 3.715 -23.171 1.00 95.56 193 GLU A C 1
ATOM 1620 O O . GLU A 1 193 ? 19.777 4.854 -22.809 1.00 95.56 193 GLU A O 1
ATOM 1625 N N . ASN A 1 194 ? 20.270 2.666 -22.868 1.00 94.19 194 ASN A N 1
ATOM 1626 C CA . ASN A 1 194 ? 21.465 2.702 -22.016 1.00 94.19 194 ASN A CA 1
ATOM 1627 C C . ASN A 1 194 ? 21.195 3.348 -20.643 1.00 94.19 194 ASN A C 1
ATOM 1629 O O . ASN A 1 194 ? 21.942 4.209 -20.168 1.00 94.19 194 ASN A O 1
ATOM 1633 N N . ILE A 1 195 ? 20.092 2.950 -20.006 1.00 93.69 195 ILE A N 1
ATOM 1634 C CA . ILE A 1 195 ? 19.697 3.446 -18.688 1.00 93.69 195 ILE A CA 1
ATOM 1635 C C . ILE A 1 195 ? 20.448 2.659 -17.616 1.00 93.69 195 ILE A C 1
ATOM 1637 O O . ILE A 1 195 ? 20.117 1.516 -17.314 1.00 93.69 195 ILE A O 1
ATOM 1641 N N . GLU A 1 196 ? 21.412 3.314 -16.979 1.00 90.88 196 GLU A N 1
ATOM 1642 C CA . GLU A 1 196 ? 22.148 2.774 -15.834 1.00 90.88 196 GLU A CA 1
ATOM 1643 C C . GLU A 1 196 ? 21.987 3.675 -14.609 1.00 90.88 196 GLU A C 1
ATOM 1645 O O . GLU A 1 196 ? 21.858 4.896 -14.737 1.00 90.88 196 GLU A O 1
ATOM 1650 N N . VAL A 1 197 ? 21.999 3.087 -13.411 1.00 91.44 197 VAL A N 1
ATOM 1651 C CA . VAL A 1 197 ? 21.975 3.852 -12.157 1.00 91.44 197 VAL A CA 1
ATOM 1652 C C . VAL A 1 197 ? 23.361 4.434 -11.896 1.00 91.44 197 VAL A C 1
ATOM 1654 O O . VAL A 1 197 ? 24.342 3.697 -11.799 1.00 91.44 197 VAL A O 1
ATOM 1657 N N . ASN A 1 198 ? 23.437 5.752 -11.747 1.00 92.19 198 ASN A N 1
ATOM 1658 C CA . ASN A 1 198 ? 24.665 6.481 -11.459 1.00 92.19 198 ASN A CA 1
ATOM 1659 C C . 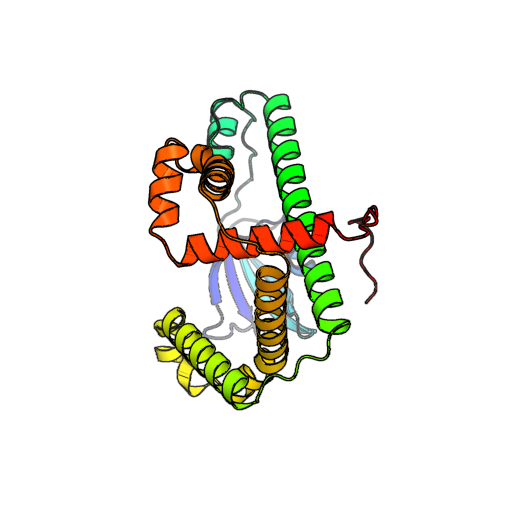ASN A 1 198 ? 24.625 7.132 -10.065 1.00 92.19 198 ASN A C 1
ATOM 1661 O O . ASN A 1 198 ? 23.611 7.109 -9.370 1.00 92.19 198 ASN A O 1
ATOM 1665 N N . ASP A 1 199 ? 25.746 7.723 -9.650 1.00 90.12 199 ASP A N 1
ATOM 1666 C CA . ASP A 1 199 ? 25.901 8.340 -8.326 1.00 90.12 199 ASP A CA 1
ATOM 1667 C C . ASP A 1 199 ? 24.898 9.466 -8.036 1.00 90.12 199 ASP A C 1
ATOM 1669 O O . ASP A 1 199 ? 24.478 9.629 -6.889 1.00 90.12 199 ASP A O 1
ATOM 1673 N N . GLU A 1 200 ? 24.480 10.206 -9.062 1.00 91.06 200 GLU A N 1
ATOM 1674 C CA . GLU A 1 200 ? 23.501 11.285 -8.939 1.00 91.06 200 GLU A CA 1
ATOM 1675 C C . GLU A 1 200 ? 22.097 10.739 -8.645 1.00 91.06 200 GLU A C 1
ATOM 1677 O O . GLU A 1 200 ? 21.365 11.327 -7.851 1.00 91.06 200 GLU A O 1
ATOM 1682 N N . ASP A 1 201 ? 21.732 9.587 -9.218 1.00 91.19 201 ASP A N 1
ATOM 1683 C CA . ASP A 1 201 ? 20.444 8.941 -8.945 1.00 91.19 201 ASP A CA 1
ATOM 1684 C C . ASP A 1 201 ? 20.335 8.517 -7.473 1.00 91.19 201 ASP A C 1
ATOM 1686 O O . ASP A 1 201 ? 19.300 8.731 -6.836 1.00 91.19 201 ASP A O 1
ATOM 1690 N N . TYR A 1 202 ? 21.419 7.973 -6.906 1.00 90.88 202 TYR A N 1
ATOM 1691 C CA . TYR A 1 202 ? 21.471 7.630 -5.482 1.00 90.88 202 TYR A CA 1
ATOM 1692 C C . TYR A 1 202 ? 21.349 8.864 -4.596 1.00 90.88 202 TYR A C 1
ATOM 1694 O O . TYR A 1 202 ? 20.667 8.802 -3.575 1.00 90.88 202 TYR A O 1
ATOM 1702 N N . LEU A 1 203 ? 21.998 9.971 -4.968 1.00 90.62 203 LEU A N 1
ATOM 1703 C CA . LEU A 1 203 ? 21.923 11.212 -4.204 1.00 90.62 203 LEU A CA 1
ATOM 1704 C C . LEU A 1 203 ? 20.505 11.794 -4.240 1.00 90.62 203 LEU A C 1
ATOM 1706 O O . LEU A 1 203 ? 19.939 12.054 -3.183 1.00 90.62 203 LEU A O 1
ATOM 1710 N N . LYS A 1 204 ? 19.885 11.888 -5.423 1.00 89.38 204 LYS A N 1
ATOM 1711 C CA . LYS A 1 204 ? 18.496 12.357 -5.581 1.00 89.38 204 LYS A CA 1
ATOM 1712 C C . LYS A 1 204 ? 17.502 11.494 -4.813 1.00 89.38 204 LYS A C 1
ATOM 1714 O O . LYS A 1 204 ? 16.578 12.012 -4.192 1.00 89.38 204 LYS A O 1
ATOM 1719 N N . TYR A 1 205 ? 17.668 10.172 -4.850 1.00 87.12 205 TYR A N 1
ATOM 1720 C CA . TYR A 1 205 ? 16.819 9.272 -4.074 1.00 87.12 205 TYR A CA 1
ATOM 1721 C C . TYR A 1 205 ? 17.066 9.450 -2.571 1.00 87.12 205 TYR A C 1
ATOM 1723 O O . TYR A 1 205 ? 16.114 9.546 -1.803 1.00 87.12 205 TYR A O 1
ATOM 1731 N N . ALA A 1 206 ? 18.325 9.579 -2.145 1.00 88.94 206 ALA A N 1
ATOM 1732 C CA . ALA A 1 206 ? 18.673 9.829 -0.752 1.00 88.94 206 ALA A CA 1
ATOM 1733 C C . ALA A 1 206 ? 18.095 11.152 -0.231 1.00 88.94 206 ALA A C 1
ATOM 1735 O O . ALA A 1 206 ? 17.574 11.169 0.876 1.00 88.94 206 ALA A O 1
ATOM 1736 N N . GLU A 1 207 ? 18.116 12.234 -1.008 1.00 87.81 207 GLU A N 1
ATOM 1737 C CA . GLU A 1 207 ? 17.556 13.538 -0.621 1.00 87.81 207 GLU A CA 1
ATOM 1738 C C . GLU A 1 207 ? 16.068 13.457 -0.254 1.00 87.81 207 GLU A C 1
ATOM 1740 O O . GLU A 1 207 ? 15.647 14.075 0.725 1.00 87.81 207 GLU A O 1
ATOM 1745 N N . LYS A 1 208 ? 15.285 12.621 -0.954 1.00 82.44 208 LYS A N 1
ATOM 1746 C CA . LYS A 1 208 ? 13.858 12.405 -0.647 1.00 82.44 208 LYS A CA 1
ATOM 1747 C C . LYS A 1 208 ? 13.626 11.799 0.738 1.00 82.44 208 LYS A C 1
ATOM 1749 O O . LYS A 1 208 ? 12.589 12.034 1.354 1.00 82.44 208 LYS A O 1
ATOM 1754 N N . PHE A 1 209 ? 14.579 11.014 1.236 1.00 78.56 209 PHE A N 1
ATOM 1755 C CA . PHE A 1 209 ? 14.441 10.263 2.486 1.00 78.56 209 PHE A CA 1
ATOM 1756 C C . PHE A 1 209 ? 15.354 10.769 3.611 1.00 78.56 209 PHE A C 1
ATOM 1758 O O . PHE A 1 209 ? 15.096 10.481 4.780 1.00 78.56 209 PHE A O 1
ATOM 1765 N N . ALA A 1 210 ? 16.383 11.556 3.300 1.00 79.56 210 ALA A N 1
ATOM 1766 C CA . ALA A 1 210 ? 17.379 12.059 4.244 1.00 79.56 210 ALA A CA 1
ATOM 1767 C C . ALA A 1 210 ? 16.729 12.821 5.406 1.00 79.56 210 ALA A C 1
ATOM 1769 O O . ALA A 1 210 ? 17.028 12.551 6.572 1.00 79.56 210 ALA A O 1
ATOM 1770 N N . SER A 1 211 ? 15.762 13.694 5.098 1.00 73.44 211 SER A N 1
ATOM 1771 C CA . SER A 1 211 ? 14.999 14.449 6.099 1.00 73.44 211 SER A CA 1
ATOM 1772 C C . SER A 1 211 ? 14.164 13.553 7.016 1.00 73.44 211 SER A C 1
ATOM 1774 O O . SER A 1 211 ? 13.975 13.886 8.181 1.00 73.44 211 SER A O 1
ATOM 1776 N N . ARG A 1 212 ? 13.697 12.396 6.525 1.00 74.50 212 ARG A N 1
ATOM 1777 C CA . ARG A 1 212 ? 12.915 11.434 7.316 1.00 74.50 212 ARG A CA 1
ATOM 1778 C C . ARG A 1 212 ? 13.793 10.643 8.290 1.00 74.50 212 ARG A C 1
ATOM 1780 O O . ARG A 1 212 ? 13.345 10.333 9.388 1.00 74.50 212 ARG A O 1
ATOM 1787 N N . TYR A 1 213 ? 15.025 10.317 7.897 1.00 75.62 213 TYR A N 1
ATOM 1788 C CA . TYR A 1 213 ? 15.945 9.513 8.710 1.00 75.62 213 TYR A CA 1
ATOM 1789 C C . TYR A 1 213 ? 16.932 10.338 9.545 1.00 75.62 213 TYR A C 1
ATOM 1791 O O . TYR A 1 213 ? 17.651 9.764 10.360 1.00 75.62 213 TYR A O 1
ATOM 1799 N N . ASN A 1 214 ? 16.967 11.665 9.372 1.00 80.75 214 ASN A N 1
ATOM 1800 C CA . ASN A 1 214 ? 17.936 12.564 10.007 1.00 80.75 214 ASN A CA 1
ATOM 1801 C C . ASN A 1 214 ? 19.401 12.140 9.746 1.00 80.75 214 ASN A C 1
ATOM 1803 O O . ASN A 1 214 ? 20.265 12.216 10.622 1.00 80.75 214 ASN A O 1
ATOM 1807 N N . ILE A 1 215 ? 19.671 11.649 8.531 1.00 86.62 215 ILE A N 1
ATOM 1808 C CA . ILE A 1 215 ? 20.993 11.218 8.053 1.00 86.62 215 ILE A CA 1
ATOM 1809 C C . ILE A 1 215 ? 21.370 12.115 6.864 1.00 86.62 215 ILE A C 1
ATOM 1811 O O . ILE A 1 215 ? 20.515 12.335 6.007 1.00 86.62 215 ILE A O 1
ATOM 1815 N N . PRO A 1 216 ? 22.622 12.610 6.764 1.00 89.94 216 PRO A N 1
ATOM 1816 C CA . PRO A 1 216 ? 23.083 13.338 5.580 1.00 89.94 216 PRO A CA 1
ATOM 1817 C C . PRO A 1 216 ? 22.863 12.532 4.293 1.00 89.94 216 PRO A C 1
ATOM 1819 O O . PRO A 1 216 ? 23.135 11.326 4.272 1.00 89.94 216 PRO A O 1
ATOM 1822 N N . ALA A 1 217 ? 22.399 13.189 3.228 1.00 89.00 217 ALA A N 1
ATOM 1823 C CA . ALA A 1 217 ? 22.021 12.530 1.977 1.00 89.00 217 ALA A CA 1
ATOM 1824 C C . ALA A 1 217 ? 23.175 11.711 1.378 1.00 89.00 217 ALA A C 1
ATOM 1826 O O . ALA A 1 217 ? 22.966 10.596 0.911 1.00 89.00 217 ALA A O 1
ATOM 1827 N N . GLU A 1 218 ? 24.411 12.193 1.492 1.00 90.00 218 GLU A N 1
ATOM 1828 C CA . GLU A 1 218 ? 25.606 11.516 0.988 1.00 90.00 218 GLU A CA 1
ATOM 1829 C C . GLU A 1 218 ? 25.851 10.186 1.712 1.00 90.00 218 GLU A C 1
ATOM 1831 O O . GLU A 1 218 ? 26.135 9.165 1.087 1.00 90.00 218 GLU A O 1
ATOM 1836 N N . LYS A 1 219 ? 25.680 10.168 3.040 1.00 88.62 219 LYS A N 1
ATOM 1837 C CA . LYS A 1 219 ? 25.817 8.940 3.837 1.00 88.62 219 LYS A CA 1
ATOM 1838 C C . LYS A 1 219 ? 24.697 7.954 3.535 1.00 88.62 219 LYS A C 1
ATOM 1840 O O . LYS A 1 219 ? 24.941 6.750 3.489 1.00 88.62 219 LYS A O 1
ATOM 1845 N N . LEU A 1 220 ? 23.477 8.449 3.335 1.00 88.88 220 LEU A N 1
ATOM 1846 C CA . LEU A 1 220 ? 22.352 7.603 2.957 1.00 88.88 220 LEU A CA 1
ATOM 1847 C C . LEU A 1 220 ? 22.571 7.000 1.560 1.00 88.88 220 LEU A C 1
ATOM 1849 O O . LEU A 1 220 ? 22.386 5.797 1.396 1.00 88.88 220 LEU A O 1
ATOM 1853 N N . ALA A 1 221 ? 23.073 7.773 0.596 1.00 89.25 221 ALA A N 1
ATOM 1854 C CA . ALA A 1 221 ? 23.419 7.286 -0.739 1.00 89.25 221 ALA A CA 1
ATOM 1855 C C . ALA A 1 221 ? 24.431 6.124 -0.698 1.00 89.25 221 ALA A C 1
ATOM 1857 O O . ALA A 1 221 ? 24.248 5.122 -1.389 1.00 89.25 221 ALA A O 1
ATOM 1858 N N . GLU A 1 222 ? 25.462 6.192 0.153 1.00 89.56 222 GLU A N 1
ATOM 1859 C CA . GLU A 1 222 ? 26.415 5.083 0.331 1.00 89.56 222 GLU A CA 1
ATOM 1860 C C . GLU A 1 222 ? 25.771 3.800 0.879 1.00 89.56 222 GLU A C 1
ATOM 1862 O O . GLU A 1 222 ? 26.183 2.692 0.519 1.00 89.56 222 GLU A O 1
ATOM 1867 N N . VAL A 1 223 ? 24.775 3.934 1.758 1.00 89.00 223 VAL A N 1
ATOM 1868 C CA . VAL A 1 223 ? 24.023 2.795 2.302 1.00 89.00 223 VAL A CA 1
ATOM 1869 C C . VAL A 1 223 ? 23.124 2.190 1.225 1.00 89.00 223 VAL A C 1
ATOM 1871 O O . VAL A 1 223 ? 23.128 0.970 1.051 1.00 89.00 223 VAL A O 1
ATOM 1874 N N . LEU A 1 224 ? 22.416 3.028 0.463 1.00 87.81 224 LEU A N 1
ATOM 1875 C CA . LEU A 1 224 ? 21.532 2.600 -0.625 1.00 87.81 224 LEU A CA 1
ATOM 1876 C C . LEU A 1 224 ? 22.294 1.820 -1.702 1.00 87.81 224 LEU A C 1
ATOM 1878 O O . LEU A 1 224 ? 21.842 0.758 -2.116 1.00 87.81 224 LEU A O 1
ATOM 1882 N N . LYS A 1 225 ? 23.503 2.263 -2.073 1.00 88.69 225 LYS A N 1
ATOM 1883 C CA . LYS A 1 225 ? 24.376 1.560 -3.035 1.00 88.69 225 LYS A CA 1
ATOM 1884 C C . LYS A 1 225 ? 24.697 0.116 -2.640 1.00 88.69 225 LYS A C 1
ATOM 1886 O O . LYS A 1 225 ? 24.899 -0.735 -3.502 1.00 88.69 225 LYS A O 1
ATOM 1891 N N . LYS A 1 226 ? 24.783 -0.168 -1.337 1.00 89.44 226 LYS A N 1
ATOM 1892 C CA . LYS A 1 226 ? 25.095 -1.510 -0.813 1.00 89.44 226 LYS A CA 1
ATOM 1893 C C . LYS A 1 226 ? 23.853 -2.392 -0.684 1.00 89.44 226 LYS A C 1
ATOM 1895 O O . LYS A 1 226 ? 23.992 -3.604 -0.520 1.00 89.44 226 LYS A O 1
ATOM 1900 N N . ASN A 1 227 ? 22.660 -1.804 -0.750 1.00 89.19 227 ASN A N 1
ATOM 1901 C CA . ASN A 1 227 ? 21.399 -2.515 -0.649 1.00 89.19 227 ASN A CA 1
ATOM 1902 C C . ASN A 1 227 ? 20.879 -2.872 -2.051 1.00 89.19 227 ASN A C 1
ATOM 1904 O O . ASN A 1 227 ? 20.544 -2.005 -2.854 1.00 89.19 227 ASN A O 1
ATOM 1908 N N . LYS A 1 228 ? 20.807 -4.175 -2.344 1.00 86.88 228 LYS A N 1
ATOM 1909 C CA . LYS A 1 228 ? 20.354 -4.676 -3.649 1.00 86.88 228 LYS A CA 1
ATOM 1910 C C . LYS A 1 228 ? 18.901 -4.312 -3.953 1.00 86.88 228 LYS A C 1
ATOM 1912 O O . LYS A 1 228 ? 18.595 -4.042 -5.111 1.00 86.88 228 LYS A O 1
ATOM 1917 N N . ASP A 1 229 ? 18.042 -4.298 -2.939 1.00 86.31 229 ASP A N 1
ATOM 1918 C CA . ASP A 1 229 ? 16.621 -3.998 -3.115 1.00 86.31 229 ASP A CA 1
ATOM 1919 C C . ASP A 1 229 ? 16.425 -2.512 -3.435 1.00 86.31 229 ASP A C 1
ATOM 1921 O O . ASP A 1 229 ? 15.705 -2.165 -4.365 1.00 86.31 229 ASP A O 1
ATOM 1925 N N . GLU A 1 230 ? 17.156 -1.629 -2.751 1.00 87.19 230 GLU A N 1
ATOM 1926 C CA . GLU A 1 230 ? 17.100 -0.188 -3.031 1.00 87.19 230 GLU A CA 1
ATOM 1927 C C . GLU A 1 230 ? 17.702 0.165 -4.390 1.00 87.19 230 GLU A C 1
ATOM 1929 O O . GLU A 1 230 ? 17.143 0.984 -5.112 1.00 87.19 230 GLU A O 1
ATOM 1934 N N . ASN A 1 231 ? 18.798 -0.486 -4.790 1.00 88.81 231 ASN A N 1
ATOM 1935 C CA . ASN A 1 231 ? 19.353 -0.311 -6.133 1.00 88.81 231 ASN A CA 1
ATOM 1936 C C . ASN A 1 231 ? 18.314 -0.678 -7.209 1.00 88.81 231 ASN A C 1
ATOM 1938 O O . ASN A 1 231 ? 18.094 0.075 -8.158 1.00 88.81 231 ASN A O 1
ATOM 1942 N N . ARG A 1 232 ? 17.595 -1.791 -7.011 1.00 88.31 232 ARG A N 1
ATOM 1943 C CA . ARG A 1 232 ? 16.495 -2.187 -7.894 1.00 88.31 232 ARG A CA 1
ATOM 1944 C C . ARG A 1 232 ? 15.375 -1.145 -7.923 1.00 88.31 232 ARG A C 1
ATOM 1946 O O . ARG A 1 232 ? 14.914 -0.820 -9.013 1.00 88.31 232 ARG A O 1
ATOM 1953 N N . ASN A 1 233 ? 14.964 -0.606 -6.777 1.00 89.38 233 ASN A N 1
ATOM 1954 C CA . ASN A 1 233 ? 13.923 0.425 -6.715 1.00 89.38 233 ASN A CA 1
ATOM 1955 C C . ASN A 1 233 ? 14.337 1.695 -7.472 1.00 89.38 233 ASN A C 1
ATOM 1957 O O . ASN A 1 233 ? 13.569 2.209 -8.279 1.00 89.38 233 ASN A O 1
ATOM 1961 N N . ILE A 1 234 ? 15.571 2.166 -7.269 1.00 92.31 234 ILE A N 1
ATOM 1962 C CA . ILE A 1 234 ? 16.109 3.352 -7.953 1.00 92.31 234 ILE A CA 1
ATOM 1963 C C . ILE A 1 234 ? 16.154 3.125 -9.467 1.00 92.31 234 ILE A C 1
ATOM 1965 O O . ILE A 1 234 ? 15.735 3.992 -10.236 1.00 92.31 234 ILE A O 1
ATOM 1969 N N . PHE A 1 235 ? 16.616 1.949 -9.900 1.00 93.62 235 PHE A N 1
ATOM 1970 C CA . PHE A 1 235 ? 16.607 1.557 -11.306 1.00 93.62 235 PHE A CA 1
ATOM 1971 C C . PHE A 1 235 ? 15.188 1.547 -11.891 1.00 93.62 235 PHE A C 1
ATOM 1973 O O . PHE A 1 235 ? 14.947 2.153 -12.935 1.00 93.62 235 PHE A O 1
ATOM 1980 N N . GLU A 1 236 ? 14.236 0.910 -11.205 1.00 91.12 236 GLU A N 1
ATOM 1981 C CA . GLU A 1 236 ? 12.835 0.840 -11.631 1.00 91.12 236 GLU A CA 1
ATOM 1982 C C . GLU A 1 236 ? 12.220 2.236 -11.772 1.00 91.12 236 GLU A C 1
ATOM 1984 O O . GLU A 1 236 ? 11.661 2.555 -12.824 1.00 91.12 236 GLU A O 1
ATOM 1989 N N . SER A 1 237 ? 12.404 3.101 -10.771 1.00 91.19 237 SER A N 1
ATOM 1990 C CA . SER A 1 237 ? 11.955 4.492 -10.832 1.00 91.19 237 SER A CA 1
ATOM 1991 C C . SER A 1 237 ? 12.604 5.258 -11.984 1.00 91.19 237 SER A C 1
ATOM 1993 O O . SER A 1 237 ? 11.935 6.050 -12.645 1.00 91.19 237 SER A O 1
ATOM 1995 N N . LYS A 1 238 ? 13.893 5.037 -12.267 1.00 94.31 238 LYS A N 1
ATOM 1996 C CA . LYS A 1 238 ? 14.591 5.720 -13.364 1.00 94.31 238 LYS A CA 1
ATOM 1997 C C . LYS A 1 238 ? 14.019 5.342 -14.729 1.00 94.31 238 LYS A C 1
ATOM 1999 O O . LYS A 1 238 ? 13.762 6.233 -15.538 1.00 94.31 238 LYS A O 1
ATOM 2004 N N . VAL A 1 239 ? 13.779 4.052 -14.971 1.00 95.06 239 VAL A N 1
ATOM 2005 C CA . VAL A 1 239 ? 13.191 3.578 -16.235 1.00 95.06 239 VAL A CA 1
ATOM 2006 C C . VAL A 1 239 ? 11.766 4.106 -16.405 1.00 95.06 239 VAL A C 1
ATOM 2008 O O . VAL A 1 239 ? 11.421 4.606 -17.473 1.00 95.06 239 VAL A O 1
ATOM 2011 N N . ILE A 1 240 ? 10.948 4.063 -15.350 1.00 93.44 240 ILE A N 1
ATOM 2012 C CA . ILE A 1 240 ? 9.573 4.581 -15.387 1.00 93.44 240 ILE A CA 1
ATOM 2013 C C . ILE A 1 240 ? 9.555 6.090 -15.658 1.00 93.44 240 ILE A C 1
ATOM 2015 O O . ILE A 1 240 ? 8.835 6.540 -16.546 1.00 93.44 240 ILE A O 1
ATOM 2019 N N . ASN A 1 241 ? 10.390 6.870 -14.967 1.00 92.94 241 ASN A N 1
ATOM 2020 C CA . ASN A 1 241 ? 10.491 8.313 -15.197 1.00 92.94 241 ASN A CA 1
ATOM 2021 C C . ASN A 1 241 ? 10.951 8.637 -16.620 1.00 92.94 241 ASN A C 1
ATOM 2023 O O . ASN A 1 241 ? 10.429 9.562 -17.238 1.00 92.94 241 ASN A O 1
ATOM 2027 N N . PHE A 1 242 ? 11.900 7.870 -17.165 1.00 95.00 242 PHE A N 1
ATOM 2028 C CA . PHE A 1 242 ? 12.304 8.011 -18.561 1.00 95.00 242 PHE A CA 1
ATOM 2029 C C . PHE A 1 242 ? 11.116 7.804 -19.505 1.00 95.00 242 PHE A C 1
ATOM 2031 O O . PHE A 1 242 ? 10.891 8.622 -20.394 1.00 95.00 242 PHE A O 1
ATOM 2038 N N . ILE A 1 243 ? 10.324 6.754 -19.292 1.00 93.81 243 ILE A N 1
ATOM 2039 C CA . ILE A 1 243 ? 9.145 6.473 -20.114 1.00 93.81 243 ILE A CA 1
ATOM 2040 C C . ILE A 1 243 ? 8.118 7.603 -19.999 1.00 93.81 243 ILE A C 1
ATOM 2042 O O . ILE A 1 243 ? 7.648 8.091 -21.023 1.00 93.81 243 ILE A O 1
ATOM 2046 N N . ILE A 1 244 ? 7.790 8.038 -18.777 1.00 93.56 244 ILE A N 1
ATOM 2047 C CA . ILE A 1 244 ? 6.818 9.113 -18.534 1.00 93.56 244 ILE A CA 1
ATOM 2048 C C . ILE A 1 244 ? 7.247 10.390 -19.263 1.00 93.56 244 ILE A C 1
ATOM 2050 O O . ILE A 1 244 ? 6.450 10.958 -20.009 1.00 93.56 244 ILE A O 1
ATOM 2054 N N . ASN A 1 245 ? 8.516 10.785 -19.131 1.00 93.12 245 ASN A N 1
ATOM 2055 C CA . ASN A 1 245 ? 9.069 11.982 -19.773 1.00 93.12 245 ASN A CA 1
ATOM 2056 C C . ASN A 1 245 ? 9.062 11.916 -21.309 1.00 93.12 245 ASN A C 1
ATOM 2058 O O . ASN A 1 245 ? 9.095 12.955 -21.964 1.00 93.12 245 ASN A O 1
ATOM 2062 N N . ASN A 1 246 ? 9.015 10.712 -21.882 1.00 92.44 246 ASN A N 1
ATOM 2063 C CA . ASN A 1 246 ? 8.927 10.476 -23.323 1.00 92.44 246 ASN A CA 1
ATOM 2064 C C . ASN A 1 246 ? 7.510 10.073 -23.775 1.00 92.44 246 ASN A C 1
ATOM 2066 O O . ASN A 1 246 ? 7.315 9.650 -24.916 1.00 92.44 246 ASN A O 1
ATOM 2070 N N . SER A 1 247 ? 6.512 10.200 -22.898 1.00 91.00 247 SER A N 1
ATOM 2071 C CA . SER A 1 247 ? 5.115 9.865 -23.176 1.00 91.00 247 SER A CA 1
ATOM 2072 C C . SER A 1 247 ? 4.240 11.116 -23.276 1.00 91.00 247 SER A C 1
ATOM 2074 O O . SER A 1 247 ? 4.595 12.199 -22.817 1.00 91.00 247 SER A O 1
ATOM 2076 N N . THR A 1 248 ? 3.066 10.978 -23.896 1.00 90.12 248 THR A N 1
ATOM 2077 C CA . THR A 1 248 ? 2.054 12.044 -23.899 1.00 90.12 248 THR A CA 1
ATOM 2078 C C . THR A 1 248 ? 1.128 11.858 -22.703 1.00 90.12 248 THR A C 1
ATOM 2080 O O . THR A 1 248 ? 0.197 11.057 -22.757 1.00 90.12 248 THR A O 1
ATOM 2083 N N . VAL A 1 249 ? 1.380 12.605 -21.628 1.00 89.50 249 VAL A N 1
ATOM 2084 C CA . VAL A 1 249 ? 0.531 12.609 -20.431 1.00 89.50 249 VAL A CA 1
ATOM 2085 C C . VAL A 1 249 ? -0.535 13.690 -20.572 1.00 89.50 249 VAL A C 1
ATOM 2087 O O . VAL A 1 249 ? -0.227 14.856 -20.817 1.00 89.50 249 VAL A O 1
ATOM 2090 N N . LYS A 1 250 ? -1.805 13.303 -20.431 1.00 89.88 250 LYS A N 1
ATOM 2091 C CA . LYS A 1 250 ? -2.927 14.242 -20.383 1.00 89.88 250 LYS A CA 1
ATOM 2092 C C . LYS A 1 250 ? -3.393 14.386 -18.942 1.00 89.88 250 LYS A C 1
ATOM 2094 O O . LYS A 1 250 ? -3.917 13.434 -18.371 1.00 89.88 250 LYS A O 1
ATOM 2099 N N . GLU A 1 251 ? -3.265 15.588 -18.399 1.00 87.19 251 GLU A N 1
ATOM 2100 C CA . GLU A 1 251 ? -3.819 15.912 -17.088 1.00 87.19 251 GLU A CA 1
ATOM 2101 C C . GLU A 1 251 ? -5.348 15.951 -17.147 1.00 87.19 251 GLU A C 1
ATOM 2103 O O . GLU A 1 251 ? -5.955 16.507 -18.071 1.00 87.19 251 GLU A O 1
ATOM 2108 N N . VAL A 1 252 ? -5.974 15.314 -16.161 1.00 87.06 252 VAL A N 1
ATOM 2109 C CA . VAL A 1 252 ? -7.425 15.268 -16.005 1.00 87.06 252 VAL A CA 1
ATOM 2110 C C . VAL A 1 252 ? -7.777 15.553 -14.554 1.00 87.06 252 VAL A C 1
ATOM 2112 O O . VAL A 1 252 ? -7.218 14.956 -13.637 1.00 87.06 252 VAL A O 1
ATOM 2115 N N . GLU A 1 253 ? -8.729 16.455 -14.340 1.00 82.19 253 GLU A N 1
ATOM 2116 C CA . GLU A 1 253 ? -9.270 16.694 -13.006 1.00 82.19 253 GLU A CA 1
ATOM 2117 C C . GLU A 1 253 ? -10.199 15.538 -12.622 1.00 82.19 253 GLU A C 1
ATOM 2119 O O . GLU A 1 253 ? -11.223 15.295 -13.272 1.00 82.19 253 GLU A O 1
ATOM 2124 N N . LYS A 1 254 ? -9.843 14.813 -11.558 1.00 76.44 254 LYS A N 1
ATOM 2125 C CA . LYS A 1 254 ? -10.691 13.764 -10.992 1.00 76.44 254 LYS A CA 1
ATOM 2126 C C . LYS A 1 254 ? -11.564 14.347 -9.883 1.00 76.44 254 LYS A C 1
ATOM 2128 O O . LYS A 1 254 ? -11.071 14.719 -8.823 1.00 76.44 254 LYS A O 1
ATOM 2133 N N . ASP A 1 255 ? -12.876 14.383 -10.112 1.00 76.31 255 ASP A N 1
ATOM 2134 C CA . ASP A 1 255 ? -13.849 14.734 -9.074 1.00 76.31 255 ASP A CA 1
ATOM 2135 C C . ASP A 1 255 ? -14.046 13.549 -8.120 1.00 76.31 255 ASP A C 1
ATOM 2137 O O . ASP A 1 255 ? -14.744 12.583 -8.430 1.00 76.31 255 ASP A O 1
ATOM 2141 N N . LEU A 1 256 ? -13.429 13.634 -6.943 1.00 67.69 256 LEU A N 1
ATOM 2142 C CA . LEU A 1 256 ? -13.472 12.593 -5.914 1.00 67.69 256 LEU A CA 1
ATOM 2143 C C . LEU A 1 256 ? -14.851 12.445 -5.244 1.00 67.69 256 LEU A C 1
ATOM 2145 O O . LEU A 1 256 ? -15.076 11.472 -4.525 1.00 67.69 256 LEU A O 1
ATOM 2149 N N . ASN A 1 257 ? -15.784 13.380 -5.469 1.00 68.00 257 ASN A N 1
ATOM 2150 C CA . ASN A 1 257 ? -17.146 13.303 -4.931 1.00 68.00 257 ASN A CA 1
ATOM 2151 C C . ASN A 1 257 ? -18.116 12.560 -5.859 1.00 68.00 257 ASN A C 1
ATOM 2153 O O . ASN A 1 257 ? -19.207 12.175 -5.426 1.00 68.00 257 ASN A O 1
ATOM 2157 N N . LYS A 1 258 ? -17.738 12.327 -7.120 1.00 53.28 258 LYS A N 1
ATOM 2158 C CA . LYS A 1 258 ? -18.494 11.457 -8.020 1.00 53.28 258 LYS A CA 1
ATOM 2159 C C . LYS A 1 258 ? -18.093 10.016 -7.747 1.00 53.28 258 LYS A C 1
ATOM 2161 O O . LYS A 1 258 ? -16.977 9.604 -8.042 1.00 53.28 258 LYS A O 1
ATOM 2166 N N . LYS A 1 259 ? -19.017 9.235 -7.179 1.00 45.12 259 LYS A N 1
ATOM 2167 C CA . LYS A 1 259 ? -18.877 7.776 -7.172 1.00 45.12 259 LYS A CA 1
ATOM 2168 C C . LYS A 1 259 ? -18.766 7.322 -8.625 1.00 45.12 259 LYS A C 1
ATOM 2170 O O . LYS A 1 259 ? -19.660 7.621 -9.412 1.00 45.12 259 LYS A O 1
ATOM 2175 N N . GLU A 1 260 ? -17.680 6.640 -8.966 1.00 42.00 260 GLU A N 1
ATOM 2176 C CA . GLU A 1 260 ? -17.597 5.900 -10.221 1.00 42.00 260 GLU A CA 1
ATOM 2177 C C . GLU A 1 260 ? -18.729 4.860 -10.200 1.00 42.00 260 GLU A C 1
ATOM 2179 O O . GLU A 1 260 ? -18.744 3.962 -9.356 1.00 42.00 260 GLU A O 1
ATOM 2184 N N . GLU A 1 261 ? -19.733 5.050 -11.058 1.00 33.91 261 GLU A N 1
ATOM 2185 C CA . GLU A 1 261 ? -20.694 4.005 -11.403 1.00 33.91 261 GLU A CA 1
ATOM 2186 C C . GLU A 1 261 ? -19.922 2.950 -12.200 1.00 33.91 261 GLU A C 1
ATOM 2188 O O . GLU A 1 261 ? -19.687 3.122 -13.395 1.00 33.91 261 GLU A O 1
ATOM 2193 N N . ASN A 1 262 ? -19.476 1.902 -11.509 1.00 31.66 262 ASN A N 1
ATOM 2194 C CA . ASN A 1 262 ? -19.062 0.639 -12.118 1.00 31.66 262 ASN A CA 1
ATOM 2195 C C . ASN A 1 262 ? -20.148 -0.406 -11.880 1.00 31.66 262 ASN A C 1
ATOM 2197 O O . ASN A 1 262 ? -20.615 -0.502 -10.719 1.00 31.66 262 ASN A O 1
#